Protein AF-A0A7S1TDV1-F1 (afdb_monomer)

Sequence (357 aa):
GRVKWPCYNWSGFCFSSWNPNVGREGYIQEKGIFVFYGRSILNHFEEMSGIAWVRNVGEALRRSRQTGKPVFLLFIEAPGCDVCGQFGKRVLGNDRLAEAIETLFVPCLVNKLGLSAMDRDASVRFKENKNGNPIVRFFDSQEHELIRRKSNLWYGYEIASRMETVLRRFNGCNGCPEWFSEFRRELDLNYIARTRRSHVERAIFVVDDYFMGQSAVGRLALPEHGSYPIISTRCSHFDLLKTVEVKFDSSQMPFPALLELVKTHVKELKCTVPIDPIQLRISLEIFGMQKTCLILRKNNNLMNSKVDAKMIQNYYVTCLPYEVQFILSERQRLLVNAAIVSRAGDQWKDILSPRQR

Radius of gyration: 26.94 Å; Cα contacts (8 Å, |Δi|>4): 558; chains: 1; bounding box: 78×58×79 Å

pLDDT: mean 80.41, std 21.64, range [24.0, 98.56]

InterPro domains:
  IPR012336 Thioredoxin-like fold [PF13899] (52-140)
  IPR036249 Thioredoxin-like superfamily [SSF52833] (42-168)

Structure (mmCIF, N/CA/C/O backbone):
data_AF-A0A7S1TDV1-F1
#
_entry.id   AF-A0A7S1TDV1-F1
#
loop_
_atom_site.group_PDB
_atom_site.id
_atom_site.type_symbol
_atom_site.label_atom_id
_atom_site.label_alt_id
_atom_site.label_comp_id
_atom_site.label_asym_id
_atom_site.label_entity_id
_atom_site.label_seq_id
_atom_site.pdbx_PDB_ins_code
_atom_site.Cartn_x
_atom_site.Cartn_y
_atom_site.Cartn_z
_atom_site.occupancy
_atom_site.B_iso_or_equiv
_atom_site.auth_seq_id
_atom_site.auth_comp_id
_atom_site.auth_asym_id
_atom_site.auth_atom_id
_atom_site.pdbx_PDB_model_num
ATOM 1 N N . GLY A 1 1 ? -23.385 34.816 45.977 1.00 34.94 1 GLY A N 1
ATOM 2 C CA . GLY A 1 1 ? -22.024 34.913 45.414 1.00 34.94 1 GLY A CA 1
ATOM 3 C C . GLY A 1 1 ? -22.075 34.544 43.948 1.00 34.94 1 GLY A C 1
ATOM 4 O O . GLY A 1 1 ? -22.558 33.467 43.634 1.00 34.94 1 GLY A O 1
ATOM 5 N N . ARG A 1 2 ? -21.683 35.461 43.056 1.00 25.56 2 ARG A N 1
ATOM 6 C CA . ARG A 1 2 ? -21.697 35.260 41.598 1.00 25.56 2 ARG A CA 1
ATOM 7 C C . ARG A 1 2 ? -20.489 34.414 41.186 1.00 25.56 2 ARG A C 1
ATOM 9 O O . ARG A 1 2 ? -19.362 34.820 41.451 1.00 25.56 2 ARG A O 1
ATOM 16 N N . VAL A 1 3 ? -20.719 33.293 40.508 1.00 26.92 3 VAL A N 1
ATOM 17 C CA . VAL A 1 3 ? -19.666 32.543 39.810 1.00 26.92 3 VAL A CA 1
ATOM 18 C C . VAL A 1 3 ? -19.598 33.071 38.376 1.00 26.92 3 VAL A C 1
ATOM 20 O O . VAL A 1 3 ? -20.579 33.004 37.638 1.00 26.92 3 VAL A O 1
ATOM 23 N N . LYS A 1 4 ? -18.458 33.669 38.013 1.00 24.69 4 LYS A N 1
ATOM 24 C CA . LYS A 1 4 ? -18.148 34.133 36.653 1.00 24.69 4 LYS A CA 1
ATOM 25 C C . LYS A 1 4 ? -17.784 32.931 35.778 1.00 24.69 4 LYS A C 1
ATOM 27 O O . LYS A 1 4 ? -16.857 32.201 36.112 1.00 24.69 4 LYS A O 1
ATOM 32 N N . TRP A 1 5 ? -18.455 32.791 34.640 1.00 26.42 5 TRP A N 1
ATOM 33 C CA . TRP A 1 5 ? -17.981 31.993 33.509 1.00 26.42 5 TRP A CA 1
ATOM 34 C C . TRP A 1 5 ? -17.259 32.926 32.526 1.00 26.42 5 TRP A C 1
ATOM 36 O O . TRP A 1 5 ? -17.766 34.023 32.276 1.00 26.42 5 TRP A O 1
ATOM 46 N N . PRO A 1 6 ? -16.089 32.560 31.978 1.00 27.92 6 PRO A N 1
ATOM 47 C CA . PRO A 1 6 ? -15.449 33.363 30.947 1.00 27.92 6 PRO A CA 1
ATOM 48 C C . PRO A 1 6 ? -16.198 33.202 29.617 1.00 27.92 6 PRO A C 1
ATOM 50 O O . PRO A 1 6 ? -16.258 32.114 29.048 1.00 27.92 6 PRO A O 1
ATOM 53 N N . CYS A 1 7 ? -16.760 34.306 29.124 1.00 26.23 7 CYS A N 1
ATOM 54 C CA . CYS A 1 7 ? -17.241 34.438 27.754 1.00 26.23 7 CYS A CA 1
ATOM 55 C C . CYS A 1 7 ? -16.036 34.474 26.805 1.00 26.23 7 CYS A C 1
ATOM 57 O O . CYS A 1 7 ? -15.221 35.392 26.887 1.00 26.23 7 CYS A O 1
ATOM 59 N N . TYR A 1 8 ? -15.943 33.518 25.883 1.00 27.59 8 TYR A N 1
ATOM 60 C CA . TYR A 1 8 ? -15.123 33.677 24.685 1.00 27.59 8 TYR A CA 1
ATOM 61 C C . TYR A 1 8 ? -16.007 34.204 23.554 1.00 27.59 8 TYR A C 1
ATOM 63 O O . TYR A 1 8 ? -16.956 33.546 23.131 1.00 27.59 8 TYR A O 1
ATOM 71 N N . ASN A 1 9 ? -15.684 35.412 23.092 1.00 28.81 9 ASN A N 1
ATOM 72 C CA . ASN A 1 9 ? -16.219 36.017 21.879 1.00 28.81 9 ASN A CA 1
ATOM 73 C C . ASN A 1 9 ? -15.821 35.168 20.664 1.00 28.81 9 ASN A C 1
ATOM 75 O O . ASN A 1 9 ? -14.648 35.130 20.301 1.00 28.81 9 ASN A O 1
ATOM 79 N N . TRP A 1 10 ? -16.800 34.551 20.007 1.00 26.55 10 TRP A N 1
ATOM 80 C CA . TRP A 1 10 ? -16.723 34.232 18.582 1.00 26.55 10 TRP A CA 1
ATOM 81 C C . TRP A 1 10 ? -17.745 35.109 17.871 1.00 26.55 10 TRP A C 1
ATOM 83 O O . TRP A 1 10 ? -18.929 34.797 17.774 1.00 26.55 10 TRP A O 1
ATOM 93 N N . SER A 1 11 ? -17.277 36.279 17.451 1.00 31.47 11 SER A N 1
ATOM 94 C CA . SER A 1 11 ? -17.993 37.160 16.544 1.00 31.47 11 SER A CA 1
ATOM 95 C C . SER A 1 11 ? -17.938 36.592 15.129 1.00 31.47 11 SER A C 1
ATOM 97 O O . SER A 1 11 ? -16.850 36.396 14.592 1.00 31.47 11 SER A O 1
ATOM 99 N N . GLY A 1 12 ? -19.112 36.440 14.520 1.00 28.66 12 GLY A N 1
ATOM 100 C CA . GLY A 1 12 ? -19.275 36.460 13.071 1.00 28.66 12 GLY A CA 1
ATOM 101 C C . GLY A 1 12 ? -19.473 35.095 12.432 1.00 28.66 12 GLY A C 1
ATOM 102 O O . GLY A 1 12 ? -18.508 34.453 12.063 1.00 28.66 12 GLY A O 1
ATOM 103 N N . PHE A 1 13 ? -20.733 34.710 12.234 1.00 24.59 13 PHE A N 1
ATOM 104 C CA . PHE A 1 13 ? -21.245 34.288 10.926 1.00 24.59 13 PHE A CA 1
ATOM 105 C C . PHE A 1 13 ? -22.776 34.382 10.970 1.00 24.59 13 PHE A C 1
ATOM 107 O O . PHE A 1 13 ? -23.463 33.539 11.541 1.00 24.59 13 PHE A O 1
ATOM 114 N N . CYS A 1 14 ? -23.305 35.467 10.402 1.00 24.00 14 CYS A N 1
ATOM 115 C CA . CYS A 1 14 ? -24.718 35.592 10.068 1.00 24.00 14 CYS A CA 1
ATOM 116 C C . CYS A 1 14 ? -25.020 34.655 8.894 1.00 24.00 14 CYS A C 1
ATOM 118 O O . CYS A 1 14 ? -24.453 34.838 7.819 1.00 24.00 14 CYS A O 1
ATOM 120 N N . PHE A 1 15 ? -25.941 33.708 9.068 1.00 25.91 15 PHE A N 1
ATOM 121 C CA . PHE A 1 15 ? -26.683 33.140 7.945 1.00 25.91 15 PHE A CA 1
ATOM 122 C C . PHE A 1 15 ? -28.028 33.857 7.857 1.00 25.91 15 PHE A C 1
ATOM 124 O O . PHE A 1 15 ? -28.891 33.712 8.721 1.00 25.91 15 PHE A O 1
ATOM 131 N N . SER A 1 16 ? -28.173 34.678 6.822 1.00 27.09 16 SER A N 1
ATOM 132 C CA . SER A 1 16 ? -29.448 35.212 6.370 1.00 27.09 16 SER A CA 1
ATOM 133 C C . SER A 1 16 ? -30.189 34.169 5.526 1.00 27.09 16 SER A C 1
ATOM 135 O O . SER A 1 16 ? -29.587 33.373 4.808 1.00 27.09 16 SER A O 1
ATOM 137 N N . SER A 1 17 ? -31.519 34.249 5.590 1.00 26.09 17 SER A N 1
ATOM 138 C CA . SER A 1 17 ? -32.534 33.582 4.760 1.00 26.09 17 SER A CA 1
ATOM 139 C C . SER A 1 17 ? -32.791 32.0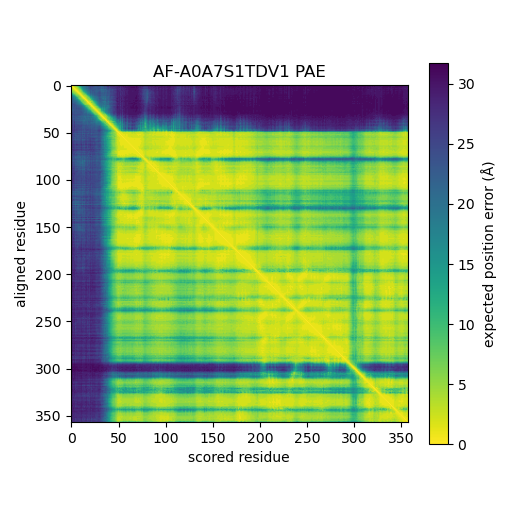87 5.008 1.00 26.09 17 SER A C 1
ATOM 141 O O . SER A 1 17 ? -32.257 31.206 4.343 1.00 26.09 17 SER A O 1
ATOM 143 N N . TRP A 1 18 ? -33.729 31.818 5.925 1.00 26.34 18 TRP A N 1
ATOM 144 C CA . TRP A 1 18 ? -34.525 30.590 5.939 1.00 26.34 18 TRP A CA 1
ATOM 145 C C . TRP A 1 18 ? -35.961 30.930 5.513 1.00 26.34 18 TRP A C 1
ATOM 147 O O . TRP A 1 18 ? -36.540 31.912 5.977 1.00 26.34 18 TRP A O 1
ATOM 157 N N . ASN A 1 19 ? -36.485 30.146 4.575 1.00 26.94 19 ASN A N 1
ATOM 158 C CA . ASN A 1 19 ? -37.770 30.316 3.899 1.00 26.94 19 ASN A CA 1
ATOM 159 C C . ASN A 1 19 ? -38.921 29.799 4.796 1.00 26.94 19 ASN A C 1
ATOM 161 O O . ASN A 1 19 ? -38.920 28.611 5.123 1.00 26.94 19 ASN A O 1
ATOM 165 N N . PRO A 1 20 ? -39.894 30.630 5.220 1.00 31.00 20 PRO A N 1
ATOM 166 C CA . PRO A 1 20 ? -40.933 30.213 6.151 1.00 31.00 20 PRO A CA 1
ATOM 167 C C . PRO A 1 20 ? -42.182 29.776 5.383 1.00 31.00 20 PRO A C 1
ATOM 169 O O . PRO A 1 20 ? -43.118 30.551 5.252 1.00 31.00 20 PRO A O 1
ATOM 172 N N . ASN A 1 21 ? -42.205 28.549 4.860 1.00 31.23 21 ASN A N 1
ATOM 173 C CA . ASN A 1 21 ? -43.438 27.930 4.360 1.00 31.23 21 ASN A CA 1
ATOM 174 C C . ASN A 1 21 ? -43.336 26.399 4.360 1.00 31.23 21 ASN A C 1
ATOM 176 O O . ASN A 1 21 ? -43.295 25.773 3.308 1.00 31.23 21 ASN A O 1
ATOM 180 N N . VAL A 1 22 ? -43.330 25.791 5.549 1.00 34.81 22 VAL A N 1
ATOM 181 C CA . VAL A 1 22 ? -43.927 24.461 5.755 1.00 34.81 22 VAL A CA 1
ATOM 182 C C . VAL A 1 22 ? -44.641 24.482 7.107 1.00 34.81 22 VAL A C 1
ATOM 184 O O . VAL A 1 22 ? -44.115 24.993 8.094 1.00 34.81 22 VAL A O 1
ATOM 187 N N . GLY A 1 23 ? -45.896 24.042 7.075 1.00 28.09 23 GLY A N 1
ATOM 188 C CA . GLY A 1 23 ? -46.961 24.372 8.011 1.00 28.09 23 GLY A CA 1
ATOM 189 C C . GLY A 1 23 ? -46.876 23.786 9.419 1.00 28.09 23 GLY A C 1
ATOM 190 O O . GLY A 1 23 ? -46.118 22.874 9.733 1.00 28.09 23 GLY A O 1
ATOM 191 N N . ARG A 1 24 ? -47.725 24.403 10.242 1.00 28.84 24 ARG A N 1
ATOM 192 C CA . ARG A 1 24 ? -48.031 24.174 11.653 1.00 28.84 24 ARG A CA 1
ATOM 193 C C . ARG A 1 24 ? -48.737 22.837 11.884 1.00 28.84 24 ARG A C 1
ATOM 195 O O . ARG A 1 24 ? -49.609 22.499 11.099 1.00 28.84 24 ARG A O 1
ATOM 202 N N . GLU A 1 25 ? -48.421 22.208 13.016 1.00 29.50 25 GLU A N 1
ATOM 203 C CA . GLU A 1 25 ? -49.289 21.502 13.989 1.00 29.50 25 GLU A CA 1
ATOM 204 C C . GLU A 1 25 ? -48.339 20.725 14.933 1.00 29.50 25 GLU A C 1
ATOM 206 O O . GLU A 1 25 ? -47.438 20.045 14.465 1.00 29.50 25 GLU A O 1
ATOM 211 N N . GLY A 1 26 ? -48.353 20.796 16.263 1.00 27.17 26 GLY A N 1
ATOM 212 C CA . GLY A 1 26 ? -49.170 21.512 17.230 1.00 27.17 26 GLY A CA 1
ATOM 213 C C . GLY A 1 26 ? -48.343 21.752 18.506 1.00 27.17 26 GLY A C 1
ATOM 214 O O . GLY A 1 26 ? -47.454 20.976 18.855 1.00 27.17 26 GLY A O 1
ATOM 215 N N . TYR A 1 27 ? -48.614 22.872 19.171 1.00 27.03 27 TYR A N 1
ATOM 216 C CA . TYR A 1 27 ? -47.999 23.272 20.435 1.00 27.03 27 TYR A CA 1
ATOM 217 C C . TYR A 1 27 ? -48.825 22.741 21.609 1.00 27.03 27 TYR A C 1
ATOM 219 O O . TYR A 1 27 ? -50.006 23.059 21.710 1.00 27.03 27 TYR A O 1
ATOM 227 N N . ILE A 1 28 ? -48.178 22.049 22.548 1.00 27.83 28 ILE A N 1
ATOM 228 C CA . ILE A 1 28 ? -48.537 22.124 23.968 1.00 27.83 28 ILE A CA 1
ATOM 229 C C . ILE A 1 28 ? -47.261 22.496 24.719 1.00 27.83 28 ILE A C 1
ATOM 231 O O . ILE A 1 28 ? -46.301 21.733 24.808 1.00 27.83 28 ILE A O 1
ATOM 235 N N . GLN A 1 29 ? -47.246 23.742 25.177 1.00 32.00 29 GLN A N 1
ATOM 236 C CA . GLN A 1 29 ? -46.235 24.327 26.038 1.00 32.00 29 GLN A CA 1
ATOM 237 C C . GLN A 1 29 ? -46.586 23.939 27.473 1.00 32.00 29 GLN A C 1
ATOM 239 O O . GLN A 1 29 ? -47.558 24.454 28.003 1.00 32.00 29 GLN A O 1
ATOM 244 N N . GLU A 1 30 ? -45.791 23.082 28.112 1.00 28.62 30 GLU A N 1
ATOM 245 C CA . GLU A 1 30 ? -45.656 23.089 29.570 1.00 28.62 30 GLU A CA 1
ATOM 246 C C . GLU A 1 30 ? -44.376 22.350 29.996 1.00 28.62 30 GLU A C 1
ATOM 248 O O . GLU A 1 30 ? -44.197 21.163 29.755 1.00 28.62 30 GLU A O 1
ATOM 253 N N . LYS A 1 31 ? -43.449 23.118 30.585 1.00 33.28 31 LYS A N 1
ATOM 254 C CA . LYS A 1 31 ? -42.322 22.700 31.439 1.00 33.28 31 LYS A CA 1
ATOM 255 C C . LYS A 1 31 ? -41.656 21.351 31.108 1.00 33.28 31 LYS A C 1
ATOM 257 O O . LYS A 1 31 ? -41.877 20.346 31.771 1.00 33.28 31 LYS A O 1
ATOM 262 N N . GLY A 1 32 ? -40.687 21.385 30.198 1.00 25.28 32 GLY A N 1
ATOM 263 C CA . GLY A 1 32 ? -39.710 20.308 30.051 1.00 25.28 32 GLY A CA 1
ATOM 264 C C . GLY A 1 32 ? -38.766 20.581 28.893 1.00 25.28 32 GLY A C 1
ATOM 265 O O . GLY A 1 32 ? -39.175 20.543 27.738 1.00 25.28 32 GLY A O 1
ATOM 266 N N . ILE A 1 33 ? -37.494 20.863 29.182 1.00 28.31 33 ILE A N 1
ATOM 267 C CA . ILE A 1 33 ? -36.439 20.848 28.164 1.00 28.31 33 ILE A CA 1
ATOM 268 C C . ILE A 1 33 ? -36.236 19.378 27.779 1.00 28.31 33 ILE A C 1
ATOM 270 O O . ILE A 1 33 ? -35.441 18.664 28.386 1.00 28.31 33 ILE A O 1
ATOM 274 N N . PHE A 1 34 ? -37.005 18.902 26.800 1.00 29.86 34 PHE A N 1
ATOM 275 C CA . PHE A 1 34 ? -36.727 17.642 26.126 1.00 29.86 34 PHE A CA 1
ATOM 276 C C . PHE A 1 34 ? -35.613 17.888 25.112 1.00 29.86 34 PHE A C 1
ATOM 278 O O . PHE A 1 34 ? -35.781 18.555 24.093 1.00 29.86 34 PHE A O 1
ATOM 285 N N . VAL A 1 35 ? -34.436 17.367 25.441 1.00 33.56 35 VAL A N 1
ATOM 286 C CA . VAL A 1 35 ? -33.243 17.387 24.602 1.00 33.56 35 VAL A CA 1
ATOM 287 C C . VAL A 1 35 ? -33.483 16.499 23.375 1.00 33.56 35 VAL A C 1
ATOM 289 O O . VAL A 1 35 ? -33.246 15.293 23.401 1.00 33.56 35 VAL A O 1
ATOM 292 N N . PHE A 1 36 ? -33.919 17.095 22.265 1.00 32.91 36 PHE A N 1
ATOM 293 C CA . PHE A 1 36 ? -33.880 16.474 20.937 1.00 32.91 36 PHE A CA 1
ATOM 294 C C . PHE A 1 36 ? -32.444 16.499 20.380 1.00 32.91 36 PHE A C 1
ATOM 296 O O . PHE A 1 36 ? -32.153 17.166 19.397 1.00 32.91 36 PHE A O 1
ATOM 303 N N . TYR A 1 37 ? -31.519 15.777 21.017 1.00 36.53 37 TYR A N 1
ATOM 304 C CA . TYR A 1 37 ? -30.168 15.532 20.471 1.00 36.53 37 TYR A CA 1
ATOM 305 C C . TYR A 1 37 ? -29.795 14.044 20.405 1.00 36.53 37 TYR A C 1
ATOM 307 O O . TYR A 1 37 ? -28.741 13.693 19.882 1.00 36.53 37 TYR A O 1
ATOM 315 N N . GLY A 1 38 ? -30.662 13.140 20.872 1.00 31.81 38 GLY A N 1
ATOM 316 C CA . GLY A 1 38 ? -30.330 11.714 20.960 1.00 31.81 38 GLY A CA 1
ATOM 317 C C . GLY A 1 38 ? -30.182 11.002 19.610 1.00 31.81 38 GLY A C 1
ATOM 318 O O . GLY A 1 38 ? -29.322 10.141 19.469 1.00 31.81 38 GLY A O 1
ATOM 319 N N . ARG A 1 39 ? -30.984 11.361 18.596 1.00 32.31 39 ARG A N 1
ATOM 320 C CA . ARG A 1 39 ? -31.047 10.594 17.334 1.00 32.31 39 ARG A CA 1
ATOM 321 C C . ARG A 1 39 ? -30.087 11.098 16.249 1.00 32.31 39 ARG A C 1
ATOM 323 O O . ARG A 1 39 ? -29.547 10.300 15.497 1.00 32.31 39 ARG A O 1
ATOM 330 N N . SER A 1 40 ? -29.807 12.403 16.217 1.00 40.47 40 SER A N 1
ATOM 331 C CA . SER A 1 40 ? -28.905 13.007 15.220 1.00 40.47 40 SER A CA 1
ATOM 332 C C . SER A 1 40 ? -27.424 12.705 15.483 1.00 40.47 40 SER A C 1
ATOM 334 O O . SER A 1 40 ? -26.649 12.585 14.538 1.00 40.47 40 SER A O 1
ATOM 336 N N . ILE A 1 41 ? -27.024 12.568 16.754 1.00 43.44 41 ILE A N 1
ATOM 337 C CA . ILE A 1 41 ? -25.628 12.298 17.143 1.00 43.44 41 ILE A CA 1
ATOM 338 C C . ILE A 1 41 ? -25.255 10.830 16.886 1.00 43.44 41 ILE A C 1
ATOM 340 O O . ILE A 1 41 ? -24.109 10.543 16.547 1.00 43.44 41 ILE A O 1
ATOM 344 N N . LEU A 1 42 ? -26.217 9.906 16.999 1.00 42.34 42 LEU A N 1
ATOM 345 C CA . LEU A 1 42 ? -26.011 8.489 16.679 1.00 42.34 42 LEU A CA 1
ATOM 346 C C . LEU A 1 42 ? -25.857 8.254 15.167 1.00 42.34 42 LEU A C 1
ATOM 348 O O . LEU A 1 42 ? -25.003 7.466 14.780 1.00 42.34 42 LEU A O 1
ATOM 352 N N . ASN A 1 43 ? -26.579 8.990 14.316 1.00 42.81 43 ASN A N 1
ATOM 353 C CA . ASN A 1 43 ? -26.458 8.843 12.857 1.00 42.81 43 ASN A CA 1
ATOM 354 C C . ASN A 1 43 ? -25.134 9.398 12.291 1.00 42.81 43 ASN A C 1
ATOM 356 O O . ASN A 1 43 ? -24.637 8.884 11.300 1.00 42.81 43 ASN A O 1
ATOM 360 N N . HIS A 1 44 ? -24.492 10.378 12.943 1.00 48.62 44 HIS A N 1
ATOM 361 C CA . HIS A 1 44 ? -23.164 10.864 12.518 1.00 48.62 44 HIS A CA 1
ATOM 362 C C . HIS A 1 44 ? -22.015 9.896 12.875 1.00 48.62 44 HIS A C 1
ATOM 364 O O . HIS A 1 44 ? -20.876 10.099 12.455 1.00 48.62 44 HIS A O 1
ATOM 370 N N . PHE A 1 45 ? -22.272 8.846 13.669 1.00 47.78 45 PHE A N 1
ATOM 371 C CA . PHE A 1 45 ? -21.276 7.805 13.958 1.00 47.78 45 PHE A CA 1
ATOM 372 C C . PHE A 1 45 ? -21.098 6.823 12.794 1.00 47.78 45 PHE A C 1
ATOM 374 O O . PHE A 1 45 ? -19.990 6.318 12.616 1.00 47.78 45 PHE A O 1
ATOM 381 N N . GLU A 1 46 ? -22.142 6.596 11.988 1.00 48.59 46 GLU A N 1
ATOM 382 C CA . GLU A 1 46 ? -22.055 5.810 10.745 1.00 48.59 46 GLU A CA 1
ATOM 383 C C . GLU A 1 46 ? -21.127 6.485 9.714 1.00 48.59 46 GLU A C 1
ATOM 385 O O . GLU A 1 46 ? -20.528 5.815 8.875 1.00 48.59 46 GLU A O 1
ATOM 390 N N . GLU A 1 47 ? -20.903 7.800 9.835 1.00 49.88 47 GLU A N 1
ATOM 391 C CA . GLU A 1 47 ? -20.086 8.597 8.910 1.00 49.88 47 GLU A CA 1
ATOM 392 C C . GLU A 1 47 ? -18.569 8.511 9.158 1.00 49.88 47 GLU A C 1
ATOM 394 O O . GLU A 1 47 ? -17.776 8.968 8.329 1.00 49.88 47 GLU A O 1
ATOM 399 N N . MET A 1 48 ? -18.118 7.899 10.260 1.00 59.72 48 MET A N 1
ATOM 400 C CA . MET A 1 48 ? -16.699 7.577 10.436 1.00 59.72 48 MET A CA 1
ATOM 401 C C . MET A 1 48 ? -16.397 6.198 9.839 1.00 59.72 48 MET A C 1
ATOM 403 O O . MET A 1 48 ? -16.225 5.203 10.545 1.00 59.72 48 MET A O 1
ATOM 407 N N . SER A 1 49 ? -16.247 6.188 8.510 1.00 60.34 49 SER A N 1
ATOM 408 C CA . SER A 1 49 ? -15.521 5.194 7.692 1.00 60.34 49 SER A CA 1
ATOM 409 C C . SER A 1 49 ? -16.112 3.799 7.459 1.00 60.34 49 SER A C 1
ATOM 411 O O . SER A 1 49 ? -15.378 2.915 7.035 1.00 60.34 49 SER A O 1
ATOM 413 N N . GLY A 1 50 ? -17.407 3.560 7.684 1.00 76.19 50 GLY A N 1
ATOM 414 C CA . GLY A 1 50 ? -17.984 2.232 7.407 1.00 76.19 50 GLY A CA 1
ATOM 415 C C . GLY A 1 50 ? -17.364 1.099 8.242 1.00 76.19 50 GLY A C 1
ATOM 416 O O . GLY A 1 50 ? -17.398 -0.054 7.826 1.00 76.19 50 GLY A O 1
ATOM 417 N N . ILE A 1 51 ? -16.781 1.437 9.403 1.00 89.31 51 ILE A N 1
ATOM 418 C CA . ILE A 1 51 ? -16.162 0.502 10.353 1.00 89.31 51 ILE A CA 1
ATOM 419 C C . ILE A 1 51 ? -17.158 0.187 11.474 1.00 89.31 51 ILE A C 1
ATOM 421 O O . ILE A 1 51 ? -17.696 1.092 12.117 1.00 89.31 51 ILE A O 1
ATOM 425 N N . ALA A 1 52 ? -17.347 -1.096 11.777 1.00 91.25 52 ALA A N 1
ATOM 426 C CA . ALA A 1 52 ? -18.193 -1.576 12.866 1.00 91.25 52 ALA A CA 1
ATOM 427 C C . ALA A 1 52 ? -17.529 -1.394 14.248 1.00 91.25 52 ALA A C 1
ATOM 429 O O . ALA A 1 52 ? -16.984 -2.325 14.846 1.00 91.25 52 ALA A O 1
ATOM 430 N N . TRP A 1 53 ? -17.577 -0.172 14.780 1.00 91.94 53 TRP A N 1
ATOM 431 C CA . TRP A 1 53 ? -16.927 0.190 16.042 1.00 91.94 53 TRP A CA 1
ATOM 432 C C . TRP A 1 53 ? -17.579 -0.423 17.288 1.00 91.94 53 TRP A C 1
ATOM 434 O O . TRP A 1 53 ? -18.747 -0.179 17.597 1.00 91.94 53 TRP A O 1
ATOM 444 N N . VAL A 1 54 ? -16.778 -1.097 18.117 1.00 94.31 54 VAL A N 1
ATOM 445 C CA . VAL A 1 54 ? -17.164 -1.434 19.494 1.00 94.31 54 VAL A CA 1
ATOM 446 C C . VAL A 1 54 ? -17.089 -0.179 20.372 1.00 94.31 54 VAL A C 1
ATOM 448 O O . VAL A 1 54 ? -16.087 0.533 20.376 1.00 94.31 54 VAL A O 1
ATOM 451 N N . ARG A 1 55 ? -18.136 0.089 21.161 1.00 90.88 55 ARG A N 1
ATOM 452 C CA . ARG A 1 55 ? -18.257 1.289 22.022 1.00 90.88 55 ARG A CA 1
ATOM 453 C C . ARG A 1 55 ? -17.880 1.040 23.492 1.00 90.88 55 ARG A C 1
ATOM 455 O O . ARG A 1 55 ? -18.207 1.832 24.369 1.00 90.88 55 ARG A O 1
ATOM 462 N N . ASN A 1 56 ? -17.235 -0.091 23.770 1.00 93.44 56 ASN A N 1
ATOM 463 C CA . ASN A 1 56 ? -16.837 -0.527 25.105 1.00 93.44 56 ASN A CA 1
ATOM 464 C C . ASN A 1 56 ? -15.471 -1.230 25.043 1.00 93.44 56 ASN A C 1
ATOM 466 O O . ASN A 1 56 ? -15.306 -2.224 24.336 1.00 93.44 56 ASN A O 1
ATOM 470 N N . VAL A 1 57 ? -14.502 -0.724 25.807 1.00 96.00 57 VAL A N 1
ATOM 471 C CA . VAL A 1 57 ? -13.122 -1.236 25.810 1.00 96.00 57 VAL A CA 1
ATOM 472 C C . VAL A 1 57 ? -13.044 -2.657 26.371 1.00 96.00 57 VAL A C 1
ATOM 474 O O . VAL A 1 57 ? -12.358 -3.501 25.803 1.00 96.00 57 VAL A O 1
ATOM 477 N N . GLY A 1 58 ? -13.784 -2.963 27.440 1.00 96.31 58 GLY A N 1
ATOM 478 C CA . GLY A 1 58 ? -13.837 -4.310 28.015 1.00 96.31 58 GLY A CA 1
ATOM 479 C C . GLY A 1 58 ? -14.370 -5.350 27.027 1.00 96.31 58 GLY A C 1
ATOM 480 O O . GLY A 1 58 ? -13.808 -6.439 26.906 1.00 96.31 58 GLY A O 1
ATOM 481 N N . GLU A 1 59 ? -15.398 -4.988 26.258 1.00 96.81 59 GLU A N 1
ATOM 482 C CA . GLU A 1 59 ? -15.921 -5.824 25.173 1.00 96.81 59 GLU A CA 1
ATOM 483 C C . GLU A 1 59 ? -14.898 -5.993 24.042 1.00 96.81 59 GLU A C 1
ATOM 485 O O . GLU A 1 59 ? -14.717 -7.102 23.538 1.00 96.81 59 GLU A O 1
ATOM 490 N N . ALA A 1 60 ? -14.180 -4.930 23.670 1.00 98.00 60 ALA A N 1
ATOM 491 C CA . ALA A 1 60 ? -13.127 -5.012 22.661 1.00 98.00 60 ALA A CA 1
ATOM 492 C C . ALA A 1 60 ? -11.990 -5.959 23.089 1.00 98.00 60 ALA A C 1
ATOM 494 O O . ALA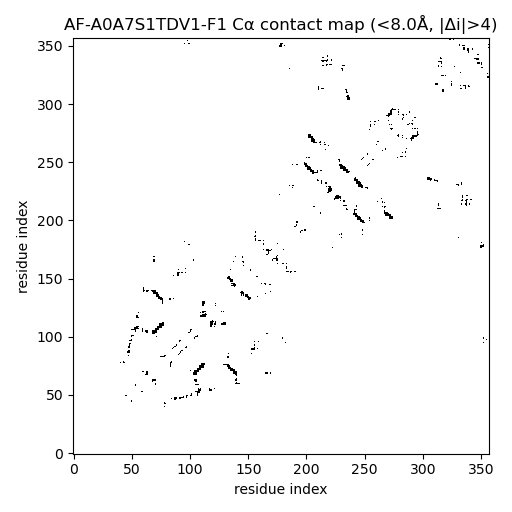 A 1 60 ? -11.564 -6.801 22.301 1.00 98.00 60 ALA A O 1
ATOM 495 N N . LEU A 1 61 ? -11.557 -5.903 24.353 1.00 98.31 61 LEU A N 1
ATOM 496 C CA . LEU A 1 61 ? -10.564 -6.832 24.908 1.00 98.31 61 LEU A CA 1
ATOM 497 C C . LEU A 1 61 ? -11.083 -8.272 24.951 1.00 98.31 61 LEU A C 1
ATOM 499 O O . LEU A 1 61 ? -10.347 -9.211 24.647 1.00 98.31 61 LEU A O 1
ATOM 503 N N . ARG A 1 62 ? -12.363 -8.469 25.292 1.00 98.25 62 ARG A N 1
ATOM 504 C CA . ARG A 1 62 ? -12.997 -9.793 25.264 1.00 98.25 62 ARG A CA 1
ATOM 505 C C . ARG A 1 62 ? -13.005 -10.365 23.844 1.00 98.25 62 ARG A C 1
ATOM 507 O O . ARG A 1 62 ? -12.604 -11.511 23.658 1.00 98.25 62 ARG A O 1
ATOM 514 N N . ARG A 1 63 ? -13.391 -9.570 22.840 1.00 98.31 63 ARG A N 1
ATOM 515 C CA . ARG A 1 63 ? -13.331 -9.964 21.421 1.00 98.31 63 ARG A CA 1
ATOM 516 C C . ARG A 1 63 ? -11.900 -10.207 20.954 1.00 98.31 63 ARG A C 1
ATOM 518 O O . ARG A 1 63 ? -11.674 -11.138 20.190 1.00 98.31 63 ARG A O 1
ATOM 525 N N . SER A 1 64 ? -10.935 -9.424 21.432 1.00 98.31 64 SER A N 1
ATOM 526 C CA . SER A 1 64 ? -9.514 -9.626 21.135 1.00 98.31 64 SER A CA 1
ATOM 527 C C . SER A 1 64 ? -9.045 -11.000 21.616 1.00 98.31 64 SER A C 1
ATOM 529 O O . SER A 1 64 ? -8.478 -11.751 20.825 1.00 98.31 64 SER A O 1
ATOM 531 N N . ARG A 1 65 ? -9.396 -11.395 22.852 1.00 97.88 65 ARG A N 1
ATOM 532 C CA . ARG A 1 65 ? -9.126 -12.749 23.374 1.00 97.88 65 ARG A CA 1
ATOM 533 C C . ARG A 1 65 ? -9.758 -13.850 22.522 1.00 97.88 65 ARG A C 1
ATOM 535 O O . ARG A 1 65 ? -9.130 -14.873 22.297 1.00 97.88 65 ARG A O 1
ATOM 542 N N . GLN A 1 66 ? -10.990 -13.647 22.056 1.00 97.88 66 GLN A N 1
ATOM 543 C CA . GLN A 1 66 ? -11.724 -14.654 21.279 1.00 97.88 66 GLN A CA 1
ATOM 544 C C . GLN A 1 66 ? -11.232 -14.800 19.840 1.00 97.88 66 GLN A C 1
ATOM 546 O O . GLN A 1 66 ? -11.237 -15.897 19.298 1.00 97.88 66 GLN A O 1
ATOM 551 N N . THR A 1 67 ? -10.855 -13.689 19.212 1.00 97.00 67 THR A N 1
ATOM 552 C CA . THR A 1 67 ? -10.485 -13.649 17.791 1.00 97.00 67 THR A CA 1
ATOM 553 C C . THR A 1 67 ? -8.986 -13.772 17.560 1.00 97.00 67 THR A C 1
ATOM 555 O O . THR A 1 67 ? -8.572 -13.953 16.419 1.00 97.00 67 THR A O 1
ATOM 558 N N . GLY A 1 68 ? -8.169 -13.628 18.608 1.00 96.44 68 GLY A N 1
ATOM 559 C CA . GLY A 1 68 ? -6.717 -13.548 18.473 1.00 96.44 68 GLY A CA 1
ATOM 560 C C . GLY A 1 68 ? -6.262 -12.307 17.701 1.00 96.44 68 GLY A C 1
ATOM 561 O O . GLY A 1 68 ? -5.194 -12.330 17.104 1.00 96.44 68 GLY A O 1
ATOM 562 N N . LYS A 1 69 ? -7.067 -11.235 17.664 1.00 97.69 69 LYS A N 1
ATOM 563 C CA . LYS A 1 69 ? -6.724 -9.973 16.990 1.00 97.69 69 LYS A CA 1
ATOM 564 C C . LYS A 1 69 ? -6.352 -8.895 18.010 1.00 97.69 69 LYS A C 1
ATOM 566 O O . LYS A 1 69 ? -7.013 -8.810 19.048 1.00 97.69 69 LYS A O 1
ATOM 571 N N . PRO A 1 70 ? -5.369 -8.025 17.731 1.00 98.31 70 PRO A N 1
ATOM 572 C CA . PRO A 1 70 ? -5.088 -6.866 18.574 1.00 98.31 70 PRO A CA 1
ATOM 573 C C . PRO A 1 70 ? -6.240 -5.848 18.529 1.00 98.31 70 PRO A C 1
ATOM 575 O O . PRO A 1 70 ? -7.008 -5.787 17.567 1.00 98.31 70 PRO A O 1
ATOM 578 N N . VAL A 1 71 ? -6.362 -5.017 19.563 1.00 98.56 71 VAL A N 1
ATOM 579 C CA . VAL A 1 71 ? -7.362 -3.941 19.624 1.00 98.56 71 VAL A CA 1
ATOM 580 C C . VAL A 1 71 ? -6.831 -2.697 18.914 1.00 98.56 71 VAL A C 1
ATOM 582 O O . VAL A 1 71 ? -5.739 -2.223 19.228 1.00 98.56 71 VAL A O 1
ATOM 585 N N . PHE A 1 72 ? -7.626 -2.138 17.998 1.00 97.94 72 PHE A N 1
ATOM 586 C CA . PHE A 1 72 ? -7.444 -0.795 17.441 1.00 97.94 72 PHE A CA 1
ATOM 587 C C . PHE A 1 72 ? -8.362 0.155 18.211 1.00 97.94 72 PHE A C 1
ATOM 589 O O . PHE A 1 72 ? -9.579 0.098 18.047 1.00 97.94 72 PHE A O 1
ATOM 596 N N . LEU A 1 73 ? -7.801 1.015 19.062 1.00 96.06 73 LEU A N 1
ATOM 597 C CA . LEU A 1 73 ? -8.567 1.928 19.908 1.00 96.06 73 LEU A CA 1
ATOM 598 C C . LEU A 1 73 ? -8.432 3.369 19.412 1.00 96.06 73 LEU A C 1
ATOM 600 O O . LEU A 1 73 ? -7.354 3.960 19.491 1.00 96.06 73 LEU A O 1
ATOM 604 N N . LEU A 1 74 ? -9.530 3.943 18.931 1.00 93.44 74 LEU A N 1
ATOM 605 C CA . LEU A 1 74 ? -9.609 5.327 18.477 1.00 93.44 74 LEU A CA 1
ATOM 606 C C . LEU A 1 74 ? -10.295 6.196 19.536 1.00 93.44 74 LEU A C 1
ATOM 608 O O . LEU A 1 74 ? -11.422 5.924 19.941 1.00 93.44 74 LEU A O 1
ATOM 612 N N . PHE A 1 75 ? -9.631 7.269 19.955 1.00 91.56 75 PHE A N 1
ATOM 613 C CA . PHE A 1 75 ? -10.202 8.313 20.802 1.00 91.56 75 PHE A CA 1
ATOM 614 C C . PHE A 1 75 ? -10.568 9.528 19.954 1.00 91.56 75 PHE A C 1
ATOM 616 O O . PHE A 1 75 ? -9.714 10.073 19.252 1.00 91.56 75 PHE A O 1
ATOM 623 N N . ILE A 1 76 ? -11.811 9.989 20.071 1.00 88.31 76 ILE A N 1
ATOM 624 C CA . ILE A 1 76 ? -12.338 11.187 19.398 1.00 88.31 76 ILE A CA 1
ATOM 625 C C . ILE A 1 76 ? -13.019 12.113 20.402 1.00 88.31 76 ILE A C 1
ATOM 627 O O . ILE A 1 76 ? -13.515 11.650 21.423 1.00 88.31 76 ILE A O 1
ATOM 631 N N . GLU A 1 77 ? -13.047 13.415 20.117 1.00 84.62 77 GLU A N 1
ATOM 632 C CA . GLU A 1 77 ? -13.714 14.414 20.964 1.00 84.62 77 GLU A CA 1
ATOM 633 C C . GLU A 1 77 ? -15.236 14.298 20.882 1.00 84.62 77 GLU A C 1
ATOM 635 O O . GLU A 1 77 ? -15.881 13.861 21.828 1.00 84.62 77 GLU A O 1
ATOM 640 N N . ALA A 1 78 ? -15.811 14.615 19.729 1.00 71.88 78 ALA A N 1
ATOM 641 C CA . ALA A 1 78 ? -17.233 14.473 19.474 1.00 71.88 78 ALA A CA 1
ATOM 642 C C . ALA A 1 78 ? -17.470 14.152 17.993 1.00 71.88 78 ALA A C 1
ATOM 644 O O . ALA A 1 78 ? -16.713 14.621 17.138 1.00 71.88 78 ALA A O 1
ATOM 645 N N . PRO A 1 79 ? -18.516 13.382 17.659 1.00 61.50 79 PRO A N 1
ATOM 646 C CA . PRO A 1 79 ? -19.004 13.299 16.285 1.00 61.50 79 PRO A CA 1
ATOM 647 C C . PRO A 1 79 ? -19.339 14.699 15.762 1.00 61.50 79 PRO A C 1
ATOM 649 O O . PRO A 1 79 ? -19.852 15.527 16.512 1.00 61.50 79 PRO A O 1
ATOM 652 N N . GLY A 1 80 ? -19.026 14.975 14.496 1.00 63.09 80 GLY A N 1
ATOM 653 C CA . GLY A 1 80 ? -19.307 16.271 13.866 1.00 63.09 80 GLY A CA 1
ATOM 654 C C . GLY A 1 80 ? -18.332 17.403 14.212 1.00 63.09 80 GLY A C 1
ATOM 655 O O . GLY A 1 80 ? -18.434 18.473 13.624 1.00 63.09 80 GLY A O 1
ATOM 656 N N . CYS A 1 81 ? -17.355 17.187 15.103 1.00 77.62 81 CYS A N 1
ATOM 657 C CA . CYS A 1 81 ? -16.275 18.155 15.310 1.00 77.62 81 CYS A CA 1
ATOM 658 C C . CYS A 1 81 ? -15.431 18.276 14.024 1.00 77.62 81 CYS A C 1
ATOM 660 O O . CYS A 1 81 ? -15.071 17.248 13.449 1.00 77.62 81 CYS A O 1
ATOM 662 N N . ASP A 1 82 ? -15.077 19.487 13.576 1.00 81.06 82 ASP A N 1
ATOM 663 C CA . ASP A 1 82 ? -14.383 19.700 12.287 1.00 81.06 82 ASP A CA 1
ATOM 664 C C . ASP A 1 82 ? -13.113 18.852 12.143 1.00 81.06 82 ASP A C 1
ATOM 666 O O . ASP A 1 82 ? -12.862 18.224 11.114 1.00 81.06 82 ASP A O 1
ATOM 670 N N . VAL A 1 83 ? -12.324 18.790 13.214 1.00 84.25 83 VAL A N 1
ATOM 671 C CA . VAL A 1 83 ? -11.084 18.008 13.317 1.00 84.25 83 VAL A CA 1
ATOM 672 C C . VAL A 1 83 ? -11.370 16.505 13.176 1.00 84.25 83 VAL A C 1
ATOM 674 O O . VAL A 1 83 ? -10.670 15.797 12.452 1.00 84.25 83 VAL A O 1
ATOM 677 N N . CYS A 1 84 ? -12.423 16.020 13.832 1.00 83.19 84 CYS A N 1
ATOM 678 C CA . CYS A 1 84 ? -12.860 14.627 13.827 1.00 83.19 84 CYS A CA 1
ATOM 679 C C . CYS A 1 84 ? -13.407 14.232 12.450 1.00 83.19 84 CYS A C 1
ATOM 681 O O . CYS A 1 84 ? -13.044 13.188 11.914 1.00 83.19 84 CYS A O 1
ATOM 683 N N . GLY A 1 85 ? -14.225 15.100 11.847 1.00 82.69 85 GLY A N 1
ATOM 684 C CA . GLY A 1 85 ? -14.760 14.925 10.501 1.00 82.69 85 GLY A CA 1
ATOM 685 C C . GLY A 1 85 ? -13.660 14.930 9.441 1.00 82.69 85 GLY A C 1
ATOM 686 O O . GLY A 1 85 ? -13.673 14.097 8.537 1.00 82.69 85 GLY A O 1
ATOM 687 N N . GLN A 1 86 ? -12.654 15.803 9.567 1.00 84.88 86 GLN A N 1
ATOM 688 C CA . GLN A 1 8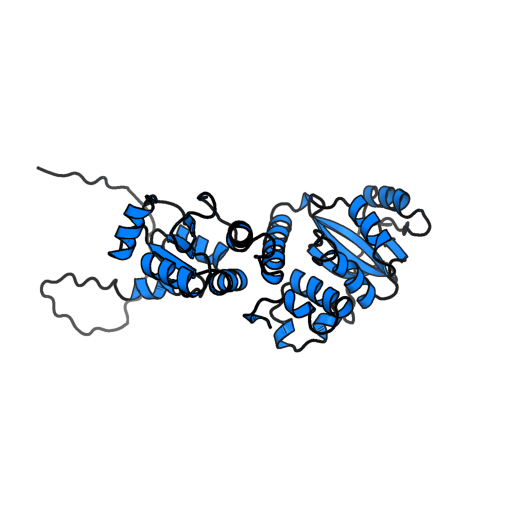6 ? -11.486 15.790 8.682 1.00 84.88 86 GLN A CA 1
ATOM 689 C C . GLN A 1 86 ? -10.646 14.524 8.847 1.00 84.88 86 GLN A C 1
ATOM 691 O O . GLN A 1 86 ? -10.207 13.971 7.843 1.00 84.88 86 GLN A O 1
ATOM 696 N N . PHE A 1 87 ? -10.437 14.044 10.075 1.00 87.62 87 PHE A N 1
ATOM 697 C CA . PHE A 1 87 ? -9.749 12.774 10.308 1.00 87.62 87 PHE A CA 1
ATOM 698 C C . PHE A 1 87 ? -10.527 11.602 9.695 1.00 87.62 87 PHE A C 1
ATOM 700 O O . PHE A 1 87 ? -9.951 10.808 8.953 1.00 87.62 87 PHE A O 1
ATOM 707 N N . GLY A 1 88 ? -11.843 11.550 9.917 1.00 86.69 88 GLY A N 1
ATOM 708 C CA . GLY A 1 88 ? -12.737 10.577 9.294 1.00 86.69 88 GLY A CA 1
ATOM 709 C C . GLY A 1 88 ? -12.611 10.584 7.772 1.00 86.69 88 GLY A C 1
ATOM 710 O O . GLY A 1 88 ? -12.315 9.552 7.192 1.00 86.69 88 GLY A O 1
ATOM 711 N N . LYS A 1 89 ? -12.717 11.750 7.123 1.00 84.62 89 LYS A N 1
ATOM 712 C CA . LYS A 1 89 ? -12.645 11.874 5.655 1.00 84.62 89 LYS A CA 1
ATOM 713 C C . LYS A 1 89 ? -11.253 11.608 5.073 1.00 84.62 89 LYS A C 1
ATOM 715 O O . LYS A 1 89 ? -11.138 10.962 4.040 1.00 84.62 89 LYS A O 1
ATOM 720 N N . ARG A 1 90 ? -10.191 12.139 5.687 1.00 85.50 90 ARG A N 1
ATOM 721 C CA . ARG A 1 90 ? -8.827 12.117 5.114 1.00 85.50 90 ARG A CA 1
ATOM 722 C C . ARG A 1 90 ? -8.032 10.871 5.469 1.00 85.50 90 ARG A C 1
ATOM 724 O O . ARG A 1 90 ? -7.167 10.468 4.696 1.00 85.50 90 ARG A O 1
ATOM 731 N N . VAL A 1 91 ? -8.268 10.321 6.656 1.00 89.12 91 VAL A N 1
ATOM 732 C CA . VAL A 1 91 ? -7.514 9.178 7.173 1.00 89.12 91 VAL A CA 1
ATOM 733 C C . VAL A 1 91 ? -8.337 7.918 6.998 1.00 89.12 91 VAL A C 1
ATOM 735 O O . VAL A 1 91 ? -7.909 7.017 6.286 1.00 89.12 91 VAL A O 1
ATOM 738 N N . LEU A 1 92 ? -9.523 7.871 7.604 1.00 89.62 92 LEU A N 1
ATOM 739 C CA . LEU A 1 92 ? -10.334 6.656 7.622 1.00 89.62 92 LEU A CA 1
ATOM 740 C C . LEU A 1 92 ? -11.245 6.498 6.396 1.00 89.62 92 LEU A C 1
ATOM 742 O O . LEU A 1 92 ? -11.726 5.403 6.150 1.00 89.62 92 LEU A O 1
ATOM 746 N N . GLY A 1 93 ? -11.434 7.541 5.588 1.00 87.00 93 GLY A N 1
ATOM 747 C CA . GLY A 1 93 ? -12.267 7.524 4.380 1.00 87.00 93 GLY A CA 1
ATOM 748 C C . GLY A 1 93 ? -11.680 6.714 3.221 1.00 87.00 93 GLY A C 1
ATOM 749 O O . GLY A 1 93 ? -12.181 6.789 2.107 1.00 87.00 93 GLY A O 1
ATOM 750 N N . ASN A 1 94 ? -10.590 5.983 3.457 1.00 90.06 94 ASN A N 1
ATOM 751 C CA . ASN A 1 94 ? -10.076 4.995 2.526 1.00 90.06 94 ASN A CA 1
ATOM 752 C C . ASN A 1 94 ? -10.675 3.625 2.871 1.00 90.06 94 ASN A C 1
ATOM 754 O O . ASN A 1 94 ? -10.305 3.034 3.887 1.00 90.06 94 ASN A O 1
ATOM 758 N N . ASP A 1 95 ? -11.534 3.101 1.998 1.00 89.75 95 ASP A N 1
ATOM 759 C CA . ASP A 1 95 ? -12.265 1.848 2.229 1.00 89.75 95 ASP A CA 1
ATOM 760 C C . ASP A 1 95 ? -11.352 0.641 2.492 1.00 89.75 95 ASP A C 1
ATOM 762 O O . ASP A 1 95 ? -11.693 -0.224 3.296 1.00 89.75 95 ASP A O 1
ATOM 766 N N . ARG A 1 96 ? -10.156 0.593 1.884 1.00 91.44 96 ARG A N 1
ATOM 767 C CA . ARG A 1 96 ? -9.170 -0.478 2.127 1.00 91.44 96 ARG A CA 1
ATOM 768 C C . ARG A 1 96 ? -8.506 -0.350 3.498 1.00 91.44 96 ARG A C 1
ATOM 770 O O . ARG A 1 96 ? -8.156 -1.360 4.104 1.00 91.44 96 ARG A O 1
ATOM 777 N N . LEU A 1 97 ? -8.343 0.870 4.018 1.00 94.38 97 LEU A N 1
ATOM 778 C CA . LEU A 1 97 ? -7.882 1.068 5.395 1.00 94.38 97 LEU A CA 1
ATOM 779 C C . LEU A 1 97 ? -8.972 0.683 6.395 1.00 94.38 97 LEU A C 1
ATOM 781 O O . LEU A 1 97 ? -8.666 0.017 7.382 1.00 94.38 97 LEU A O 1
ATOM 785 N N . ALA A 1 98 ? -10.222 1.059 6.124 1.00 93.25 98 ALA A N 1
ATOM 786 C CA . ALA A 1 98 ? -11.368 0.650 6.928 1.00 93.25 98 ALA A CA 1
ATOM 787 C C . ALA A 1 98 ? -11.506 -0.879 6.970 1.00 93.25 98 ALA A C 1
ATOM 789 O O . ALA A 1 98 ? -11.526 -1.467 8.052 1.00 93.25 98 ALA A O 1
ATOM 790 N N . GLU A 1 99 ? -11.463 -1.532 5.806 1.00 94.06 99 GLU A N 1
ATOM 791 C CA . GLU A 1 99 ? -11.437 -2.991 5.693 1.00 94.06 99 GLU A CA 1
ATOM 792 C C . GLU A 1 99 ? -10.286 -3.599 6.502 1.00 94.06 99 GLU A C 1
ATOM 794 O O . GLU A 1 99 ? -10.486 -4.579 7.219 1.00 94.06 99 GLU A O 1
ATOM 799 N N . ALA A 1 100 ? -9.080 -3.033 6.420 1.00 96.44 100 ALA A N 1
ATOM 800 C CA . ALA A 1 100 ? -7.933 -3.548 7.156 1.00 96.44 100 ALA A CA 1
ATOM 801 C C . ALA A 1 100 ? -8.084 -3.427 8.670 1.00 96.44 100 ALA A C 1
ATOM 803 O O . ALA A 1 100 ? -7.676 -4.335 9.395 1.00 96.44 100 ALA A O 1
ATOM 804 N N . ILE A 1 101 ? -8.692 -2.346 9.154 1.00 97.12 101 ILE A N 1
ATOM 805 C CA . ILE A 1 101 ? -9.003 -2.186 10.574 1.00 97.12 101 ILE A CA 1
ATOM 806 C C . ILE A 1 101 ? -9.972 -3.290 11.027 1.00 97.12 101 ILE A C 1
ATOM 808 O O . ILE A 1 101 ? -9.713 -3.942 12.033 1.00 97.12 101 ILE A O 1
ATOM 812 N N . GLU A 1 102 ? -11.038 -3.564 10.276 1.00 95.31 102 GLU A N 1
ATOM 813 C CA . GLU A 1 102 ? -12.024 -4.599 10.638 1.00 95.31 102 GLU A CA 1
ATOM 814 C C . GLU A 1 102 ? -11.487 -6.030 10.490 1.00 95.31 102 GLU A C 1
ATOM 816 O O . GLU A 1 102 ? -11.797 -6.936 11.272 1.00 95.31 102 GLU A O 1
ATOM 821 N N . THR A 1 103 ? -10.660 -6.247 9.472 1.00 96.19 103 THR A N 1
ATOM 822 C CA . THR A 1 103 ? -10.121 -7.566 9.148 1.00 96.19 103 THR A CA 1
ATOM 823 C C . THR A 1 103 ? -9.013 -7.954 10.116 1.00 96.19 103 THR A C 1
ATOM 825 O O . THR A 1 103 ? -8.983 -9.096 10.577 1.00 96.19 103 THR A O 1
ATOM 828 N N . LEU A 1 104 ? -8.118 -7.025 10.454 1.00 97.81 104 LEU A N 1
ATOM 829 C CA . LEU A 1 104 ? -6.872 -7.327 11.165 1.00 97.81 104 LEU A CA 1
ATOM 830 C C . LEU A 1 104 ? -6.912 -6.954 12.652 1.00 97.81 104 LEU A C 1
ATOM 832 O O . LEU A 1 104 ? -6.057 -7.410 13.408 1.00 97.81 104 LEU A O 1
ATOM 836 N N . PHE A 1 105 ? -7.898 -6.165 13.087 1.00 98.38 105 PHE A N 1
ATOM 837 C CA . PHE A 1 105 ? -8.017 -5.686 14.463 1.00 98.38 105 PHE A CA 1
ATOM 838 C C . PHE A 1 105 ? -9.431 -5.886 15.015 1.00 98.38 105 PHE A C 1
ATOM 840 O O . PHE A 1 105 ? -10.380 -6.182 14.292 1.00 98.38 105 PHE A O 1
ATOM 847 N N . VAL A 1 106 ? -9.574 -5.696 16.326 1.00 98.44 106 VAL A N 1
ATOM 848 C CA . VAL A 1 106 ? -10.862 -5.385 16.951 1.00 98.44 106 VAL A CA 1
ATOM 849 C C . VAL A 1 106 ? -11.003 -3.860 17.026 1.00 98.44 106 VAL A C 1
ATOM 851 O O . VAL A 1 106 ? -10.330 -3.245 17.860 1.00 98.44 106 VAL A O 1
ATOM 854 N N . PRO A 1 107 ? -11.839 -3.225 16.183 1.00 97.31 107 PRO A N 1
ATOM 855 C CA . PRO A 1 107 ? -12.046 -1.781 16.217 1.00 97.31 107 PRO A CA 1
ATOM 856 C C . PRO A 1 107 ? -12.860 -1.358 17.439 1.00 97.31 107 PRO A C 1
ATOM 858 O O . PRO A 1 107 ? -13.980 -1.821 17.663 1.00 97.31 107 PRO A O 1
ATOM 861 N N . CYS A 1 108 ? -12.325 -0.420 18.213 1.00 95.69 108 CYS A N 1
ATOM 862 C CA . CYS A 1 108 ? -13.008 0.203 19.334 1.00 95.69 108 CYS A CA 1
ATOM 863 C C . CYS A 1 108 ? -12.899 1.725 19.248 1.00 95.69 108 CYS A C 1
ATOM 865 O O . CYS A 1 108 ? -11.835 2.274 18.967 1.00 95.69 108 CYS A O 1
ATOM 867 N N . LEU A 1 109 ? -14.016 2.405 19.489 1.00 92.31 109 LEU A N 1
ATOM 868 C CA . LEU A 1 109 ? -14.113 3.857 19.445 1.00 92.31 109 LEU A CA 1
ATOM 869 C C . LEU A 1 109 ? -14.535 4.364 20.815 1.00 92.31 109 LEU A C 1
ATOM 871 O O . LEU A 1 109 ? -15.546 3.919 21.356 1.00 92.31 109 LEU A O 1
ATOM 875 N N . VAL A 1 110 ? -13.796 5.338 21.331 1.00 91.12 110 VAL A N 1
ATOM 876 C CA . VAL A 1 110 ? -14.049 6.006 22.607 1.00 91.12 110 VAL A CA 1
ATOM 877 C C . VAL A 1 110 ? -14.257 7.488 22.350 1.00 91.12 110 VAL A C 1
ATOM 879 O O . VAL A 1 110 ? -13.456 8.149 21.687 1.00 91.12 110 VAL A O 1
ATOM 882 N N . ASN A 1 111 ? -15.343 8.021 22.893 1.00 88.38 111 ASN A N 1
ATOM 883 C CA . ASN A 1 111 ? -15.550 9.455 22.962 1.00 88.38 111 ASN A CA 1
ATOM 884 C C . ASN A 1 111 ? -14.872 9.998 24.231 1.00 88.38 111 ASN A C 1
ATOM 886 O O . ASN A 1 111 ? -15.293 9.723 25.349 1.00 88.38 111 ASN A O 1
ATOM 890 N N . LYS A 1 112 ? -13.828 10.807 24.086 1.00 85.81 112 LYS A N 1
ATOM 891 C CA . LYS A 1 112 ? -13.046 11.307 25.226 1.00 85.81 112 LYS A CA 1
ATOM 892 C C . LYS A 1 112 ? -13.723 12.436 26.019 1.00 85.81 112 LYS A C 1
ATOM 894 O O . LYS A 1 112 ? -13.216 12.793 27.079 1.00 85.81 112 LYS A O 1
ATOM 899 N N . LEU A 1 113 ? -14.864 12.973 25.570 1.00 84.12 113 LEU A N 1
ATOM 900 C CA . LEU A 1 113 ? -15.698 13.864 26.392 1.00 84.12 113 LEU A CA 1
ATOM 901 C C . LEU A 1 113 ? -16.470 13.101 27.477 1.00 84.12 113 LEU A C 1
ATOM 903 O O . LEU A 1 113 ? -16.957 13.723 28.422 1.00 84.12 113 LEU A O 1
ATOM 907 N N . GLY A 1 114 ? -16.545 11.767 27.401 1.00 82.69 114 GLY A N 1
ATOM 908 C CA . GLY A 1 114 ? -17.213 10.967 28.427 1.00 82.69 114 GLY A CA 1
ATOM 909 C C . GLY A 1 114 ? -18.738 10.997 28.314 1.00 82.69 114 GLY A C 1
ATOM 910 O O . GLY A 1 114 ? -19.421 11.054 29.334 1.00 82.69 114 GLY A O 1
ATOM 911 N N . LEU A 1 115 ? -19.276 10.984 27.088 1.00 83.25 115 LEU A N 1
ATOM 912 C CA . LEU A 1 115 ? -20.725 11.068 26.844 1.00 83.25 115 LEU A CA 1
ATOM 913 C C . LEU A 1 115 ? -21.503 9.849 27.369 1.00 83.25 115 LEU A C 1
ATOM 915 O O . LEU A 1 115 ? -22.689 9.956 27.666 1.00 83.25 115 LEU A O 1
ATOM 919 N N . SER A 1 116 ? -20.841 8.699 27.517 1.00 85.69 116 SER A N 1
ATOM 920 C CA . SER A 1 116 ? -21.394 7.493 28.139 1.00 85.69 116 SER A CA 1
ATOM 921 C C . SER A 1 116 ? -20.607 7.079 29.390 1.00 85.69 116 SER A C 1
ATOM 923 O O . SER A 1 116 ? -19.514 7.579 29.665 1.00 85.69 116 SER A O 1
ATOM 925 N N . ALA A 1 117 ? -21.152 6.154 30.188 1.00 87.69 117 ALA A N 1
ATOM 926 C CA . ALA A 1 117 ? -20.415 5.566 31.311 1.00 87.69 117 ALA A CA 1
ATOM 927 C C . ALA A 1 117 ? -19.135 4.847 30.841 1.00 87.69 117 ALA A C 1
ATOM 929 O O . ALA A 1 117 ? -18.084 5.011 31.452 1.00 87.69 117 ALA A O 1
ATOM 930 N N . MET A 1 118 ? -19.213 4.133 29.715 1.00 90.31 118 MET A N 1
ATOM 931 C CA . MET A 1 118 ? -18.090 3.418 29.102 1.00 90.31 118 MET A CA 1
ATOM 932 C C . MET A 1 118 ? -16.998 4.378 28.615 1.00 90.31 118 MET A C 1
ATOM 934 O O . MET A 1 118 ? -15.811 4.123 28.795 1.00 90.31 118 MET A O 1
ATOM 938 N N . ASP A 1 119 ? -17.397 5.514 28.044 1.00 87.25 119 ASP A N 1
ATOM 939 C CA . ASP A 1 119 ? -16.473 6.564 27.617 1.00 87.25 119 ASP A CA 1
ATOM 940 C C . ASP A 1 119 ? -15.759 7.225 28.810 1.00 87.25 119 ASP A C 1
ATOM 942 O O . ASP A 1 119 ? -14.563 7.518 28.747 1.00 87.25 119 ASP A O 1
ATOM 946 N N . ARG A 1 120 ? -16.478 7.446 29.922 1.00 89.00 120 ARG A N 1
ATOM 947 C CA . ARG A 1 120 ? -15.897 7.988 31.163 1.00 89.00 120 ARG A CA 1
ATOM 948 C C . ARG A 1 120 ? -14.887 7.030 31.783 1.00 89.00 120 ARG A C 1
ATOM 950 O O . ARG A 1 120 ? -13.810 7.482 32.164 1.00 89.00 120 ARG A O 1
ATOM 957 N N . ASP A 1 121 ? -15.214 5.740 31.836 1.00 90.56 121 ASP A N 1
ATOM 958 C CA . ASP A 1 121 ? -14.293 4.691 32.285 1.00 90.56 121 ASP A CA 1
ATOM 959 C C . ASP A 1 121 ? -13.002 4.710 31.455 1.00 90.56 121 ASP A C 1
ATOM 961 O O . ASP A 1 121 ? -11.910 4.880 31.995 1.00 90.56 121 ASP A O 1
ATOM 965 N N . ALA A 1 122 ? -13.127 4.688 30.125 1.00 90.19 122 ALA A N 1
ATOM 966 C CA . ALA A 1 122 ? -11.981 4.747 29.224 1.00 90.19 122 ALA A CA 1
ATOM 967 C C . ALA A 1 122 ? -11.148 6.037 29.388 1.00 90.19 122 ALA A C 1
ATOM 969 O O . ALA A 1 122 ? -9.918 5.989 29.350 1.00 90.19 122 ALA A O 1
ATOM 970 N N . SER A 1 123 ? -11.785 7.195 29.601 1.00 84.06 123 SER A N 1
ATOM 971 C CA . SER A 1 123 ? -11.078 8.465 29.825 1.00 84.06 123 SER A CA 1
ATOM 972 C C . SER A 1 123 ? -10.221 8.438 31.097 1.00 84.06 123 SER A C 1
ATOM 974 O O . SER A 1 123 ? -9.065 8.867 31.058 1.00 84.06 123 SER A O 1
ATOM 976 N N . VAL A 1 124 ? -10.743 7.886 32.200 1.00 86.44 124 VAL A N 1
ATOM 977 C CA . VAL A 1 124 ? -9.985 7.704 33.453 1.00 86.44 124 VAL A CA 1
ATOM 978 C C . VAL A 1 124 ? -8.858 6.692 33.255 1.00 86.44 124 VAL A C 1
ATOM 980 O O . VAL A 1 124 ? -7.718 6.942 33.652 1.00 86.44 124 VAL A O 1
ATOM 983 N N . ARG A 1 125 ? -9.172 5.578 32.592 1.00 89.38 125 ARG A N 1
ATOM 984 C CA . ARG A 1 125 ? -8.271 4.449 32.367 1.00 89.38 125 ARG A CA 1
ATOM 985 C C . ARG A 1 125 ? -7.037 4.823 31.554 1.00 89.38 125 ARG A C 1
ATOM 987 O O . ARG A 1 125 ? -5.919 4.505 31.947 1.00 89.38 125 ARG A O 1
ATOM 994 N N . PHE A 1 126 ? -7.227 5.538 30.447 1.00 90.56 126 PHE A N 1
ATOM 995 C CA . PHE A 1 126 ? -6.145 5.851 29.509 1.00 90.56 126 PHE A CA 1
ATOM 996 C C . PHE A 1 126 ? -5.561 7.255 29.667 1.00 90.56 126 PHE A C 1
ATOM 998 O O . PHE A 1 126 ? -4.556 7.555 29.021 1.00 90.56 126 PHE A O 1
ATOM 1005 N N . LYS A 1 127 ? -6.153 8.093 30.532 1.00 88.56 127 LYS A N 1
ATOM 1006 C CA . LYS A 1 127 ? -5.715 9.469 30.828 1.00 88.56 127 LYS A CA 1
ATOM 1007 C C . LYS A 1 127 ? -5.519 10.324 29.569 1.00 88.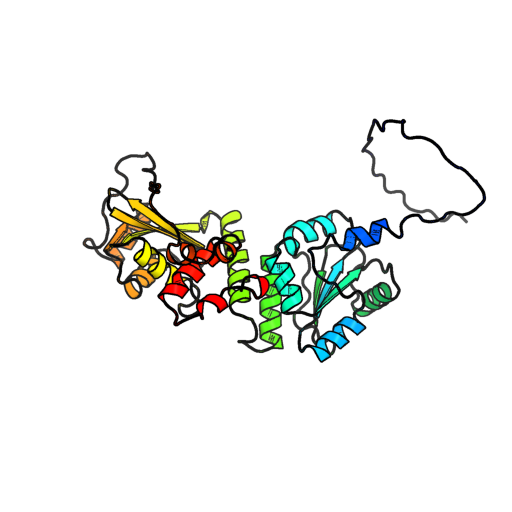56 127 LYS A C 1
ATOM 1009 O O . LYS A 1 127 ? -4.620 11.160 29.506 1.00 88.56 127 LYS A O 1
ATOM 1014 N N . GLU A 1 128 ? -6.347 10.103 28.549 1.00 87.81 128 GLU A N 1
ATOM 1015 C CA . GLU A 1 128 ? -6.289 10.886 27.316 1.00 87.81 128 GLU A CA 1
ATOM 1016 C C . GLU A 1 128 ? -6.938 12.260 27.511 1.00 87.81 128 GLU A C 1
ATOM 1018 O O . GLU A 1 128 ? -8.017 12.387 28.096 1.00 87.81 128 GLU A O 1
ATOM 1023 N N . ASN A 1 129 ? -6.286 13.301 26.987 1.00 80.75 129 ASN A N 1
ATOM 1024 C CA . ASN A 1 129 ? -6.773 14.674 27.092 1.00 80.75 129 ASN A CA 1
ATOM 1025 C C . ASN A 1 129 ? -8.129 14.840 26.393 1.00 80.75 129 ASN A C 1
ATOM 1027 O O . ASN A 1 129 ? -8.261 14.559 25.195 1.00 80.75 129 ASN A O 1
ATOM 1031 N N . LYS A 1 130 ? -9.109 15.382 27.130 1.00 75.56 130 LYS A N 1
ATOM 1032 C CA . LYS A 1 130 ? -10.482 15.600 26.645 1.00 75.56 130 LYS A CA 1
ATOM 1033 C C . LYS A 1 130 ? -10.553 16.512 25.419 1.00 75.56 130 LYS A C 1
ATOM 1035 O O . LYS A 1 130 ? -11.348 16.252 24.528 1.00 75.56 130 LYS A O 1
ATOM 1040 N N . ASN A 1 131 ? -9.664 17.500 25.334 1.00 69.62 131 ASN A N 1
ATOM 1041 C CA . ASN A 1 131 ? -9.582 18.432 24.209 1.00 69.62 131 ASN A CA 1
ATOM 1042 C C . ASN A 1 131 ? -8.358 18.079 23.363 1.00 69.62 131 ASN A C 1
ATOM 1044 O O . ASN A 1 131 ? -7.255 17.935 23.899 1.00 69.62 131 ASN A O 1
ATOM 1048 N N . GLY A 1 132 ? -8.537 17.900 22.052 1.00 74.94 132 GLY A N 1
ATOM 1049 C CA . GLY A 1 132 ? -7.406 17.701 21.137 1.00 74.94 132 GLY A CA 1
ATOM 1050 C C . GLY A 1 132 ? -7.670 16.743 19.981 1.00 74.94 132 GLY A C 1
ATOM 1051 O O . GLY A 1 132 ? -8.767 16.217 19.819 1.00 74.94 132 GLY A O 1
ATOM 1052 N N . ASN A 1 133 ? -6.627 16.472 19.206 1.00 85.31 133 ASN A N 1
ATOM 1053 C CA . ASN A 1 133 ? -6.738 15.676 17.987 1.00 85.31 133 ASN A CA 1
ATOM 1054 C C . ASN A 1 133 ? -7.119 14.209 18.263 1.00 85.31 133 ASN A C 1
ATOM 1056 O O . ASN A 1 133 ? -6.871 13.710 19.369 1.00 85.31 133 ASN A O 1
ATOM 1060 N N . PRO A 1 134 ? -7.697 13.511 17.267 1.00 88.44 134 PRO A N 1
ATOM 1061 C CA . PRO A 1 134 ? -7.912 12.074 17.331 1.00 88.44 134 PRO A CA 1
ATOM 1062 C C . PRO A 1 134 ? -6.619 11.318 17.639 1.00 88.44 134 PRO A C 1
ATOM 1064 O O . PRO A 1 134 ? -5.534 11.676 17.166 1.00 88.44 134 PRO A O 1
ATOM 1067 N N . ILE A 1 135 ? -6.731 10.277 18.461 1.00 91.19 135 ILE A N 1
ATOM 1068 C CA . ILE A 1 135 ? -5.592 9.473 18.917 1.00 91.19 135 ILE A CA 1
ATOM 1069 C C . ILE A 1 135 ? -5.904 8.006 18.673 1.00 91.19 135 ILE A C 1
ATOM 1071 O O . ILE A 1 135 ? -6.968 7.527 19.052 1.00 91.19 135 ILE A O 1
ATOM 1075 N N . VAL A 1 136 ? -4.950 7.290 18.083 1.00 93.12 136 VAL A N 1
ATOM 1076 C CA . VAL A 1 136 ? -5.034 5.843 17.876 1.00 93.12 136 VAL A CA 1
ATOM 1077 C C . VAL A 1 136 ? -4.037 5.144 18.792 1.00 93.12 136 VAL A C 1
ATOM 1079 O O . VAL A 1 136 ? -2.843 5.466 18.796 1.00 93.12 136 VAL A O 1
ATOM 1082 N N . ARG A 1 137 ? -4.527 4.165 19.551 1.00 95.88 137 ARG A N 1
ATOM 1083 C CA . ARG A 1 137 ? -3.736 3.285 20.415 1.00 95.88 137 ARG A CA 1
ATOM 1084 C C . ARG A 1 137 ? -4.001 1.828 20.069 1.00 95.88 137 ARG A C 1
ATOM 1086 O O . ARG A 1 137 ? -5.028 1.498 19.483 1.00 95.88 137 ARG A O 1
ATOM 1093 N N . PHE A 1 138 ? -3.048 0.977 20.423 1.00 97.94 138 PHE A N 1
ATOM 1094 C CA . PHE A 1 138 ? -3.073 -0.436 20.078 1.00 97.94 138 PHE A CA 1
ATOM 1095 C C . PHE A 1 138 ? -2.740 -1.273 21.295 1.00 97.94 138 PHE A C 1
ATOM 1097 O O . PHE A 1 138 ? -1.716 -1.030 21.938 1.00 97.94 138 PHE A O 1
ATOM 1104 N N . PHE A 1 139 ? -3.577 -2.262 21.573 1.00 97.56 139 PHE A N 1
ATOM 1105 C CA . PHE A 1 139 ? -3.446 -3.098 22.758 1.00 97.56 139 PHE A CA 1
ATOM 1106 C C . PHE A 1 139 ? -3.556 -4.573 22.405 1.00 97.56 139 PHE A C 1
ATOM 1108 O O . PHE A 1 139 ? -4.237 -4.941 21.444 1.00 97.56 139 PHE A O 1
ATOM 1115 N N . ASP A 1 140 ? -2.897 -5.411 23.196 1.00 97.88 140 ASP A N 1
ATOM 1116 C CA . ASP A 1 140 ? -3.219 -6.829 23.229 1.00 97.88 140 ASP A CA 1
ATOM 1117 C C . ASP A 1 140 ? -4.514 -7.091 24.017 1.00 97.88 140 ASP A C 1
ATOM 1119 O O . ASP A 1 140 ? -5.193 -6.194 24.522 1.00 97.88 140 ASP A O 1
ATOM 1123 N N . SER A 1 141 ? -4.846 -8.370 24.131 1.00 97.25 141 SER A N 1
ATOM 1124 C CA . SER A 1 141 ? -6.035 -8.852 24.822 1.00 97.25 141 SER A CA 1
ATOM 1125 C C . SER A 1 141 ? -5.993 -8.711 26.359 1.00 97.25 141 SER A C 1
ATOM 1127 O O . SER A 1 141 ? -7.018 -8.897 27.025 1.00 97.25 141 SER A O 1
ATOM 1129 N N . GLN A 1 142 ? -4.822 -8.386 26.920 1.00 96.88 142 GLN A N 1
ATOM 1130 C CA . GLN A 1 142 ? -4.556 -8.122 28.339 1.00 96.88 142 GLN A CA 1
ATOM 1131 C C . GLN A 1 142 ? -4.402 -6.618 28.628 1.00 96.88 142 GLN A C 1
ATOM 1133 O O . GLN A 1 142 ? -4.131 -6.235 29.760 1.00 96.88 142 GLN A O 1
ATOM 1138 N N . GLU A 1 143 ? -4.636 -5.770 27.622 1.00 95.62 143 GLU A N 1
ATOM 1139 C CA . GLU A 1 143 ? -4.442 -4.319 27.669 1.00 95.62 143 GLU A CA 1
ATOM 1140 C C . GLU A 1 143 ? -2.982 -3.855 27.789 1.00 95.62 143 GLU A C 1
ATOM 1142 O O . GLU A 1 143 ? -2.690 -2.721 28.170 1.00 95.62 143 GLU A O 1
ATOM 1147 N N . HIS A 1 144 ? -2.022 -4.676 27.381 1.00 95.94 144 HIS A N 1
ATOM 1148 C CA . HIS A 1 144 ? -0.668 -4.178 27.192 1.00 95.94 144 HIS A CA 1
ATOM 1149 C C . HIS A 1 144 ? -0.584 -3.376 25.896 1.00 95.94 144 HIS A C 1
ATOM 1151 O O . HIS A 1 144 ? -0.977 -3.834 24.821 1.00 95.94 144 HIS A O 1
ATOM 1157 N N . GLU A 1 145 ? -0.058 -2.154 25.992 1.00 96.06 145 GLU A N 1
ATOM 1158 C CA . GLU A 1 145 ? 0.143 -1.296 24.829 1.00 96.06 145 GLU A CA 1
ATOM 1159 C C . GLU A 1 145 ? 1.241 -1.877 23.923 1.00 96.06 145 GLU A C 1
ATOM 1161 O O . GLU A 1 145 ? 2.397 -2.030 24.322 1.00 96.06 145 GLU A O 1
ATOM 1166 N N . LEU A 1 146 ? 0.881 -2.188 22.676 1.00 96.75 146 LEU A N 1
ATOM 1167 C CA . LEU A 1 146 ? 1.768 -2.875 21.732 1.00 96.75 146 LEU A CA 1
ATOM 1168 C C . LEU A 1 146 ? 2.816 -1.932 21.137 1.00 96.75 146 LEU A C 1
ATOM 1170 O O . LEU A 1 146 ? 3.957 -2.318 20.879 1.00 96.75 146 LEU A O 1
ATOM 1174 N N . ILE A 1 147 ? 2.455 -0.668 20.931 1.00 96.62 147 ILE A N 1
ATOM 1175 C CA . ILE A 1 147 ? 3.373 0.363 20.447 1.00 96.62 147 ILE A CA 1
ATOM 1176 C C . ILE A 1 147 ? 3.122 1.672 21.178 1.00 96.62 147 ILE A C 1
ATOM 1178 O O . ILE A 1 147 ? 1.983 2.013 21.483 1.00 96.62 147 ILE A O 1
ATOM 1182 N N . ARG A 1 148 ? 4.180 2.461 21.386 1.00 94.38 148 ARG A N 1
ATOM 1183 C CA . ARG A 1 148 ? 4.080 3.752 22.075 1.00 94.38 148 ARG A CA 1
ATOM 1184 C C . ARG A 1 148 ? 3.028 4.650 21.420 1.00 94.38 148 ARG A C 1
ATOM 1186 O O . ARG A 1 148 ? 3.047 4.835 20.196 1.00 94.38 148 ARG A O 1
ATOM 1193 N N . ARG A 1 149 ? 2.163 5.251 22.240 1.00 91.38 149 ARG A N 1
ATOM 1194 C CA . ARG A 1 149 ? 1.211 6.305 21.861 1.00 91.38 149 ARG A CA 1
ATOM 1195 C C . ARG A 1 149 ? 1.855 7.369 20.959 1.00 91.38 149 ARG A C 1
ATOM 1197 O O . ARG A 1 149 ? 2.914 7.906 21.282 1.00 91.38 149 ARG A O 1
ATOM 1204 N N . LYS A 1 150 ? 1.176 7.723 19.864 1.00 88.94 150 LYS A N 1
ATOM 1205 C CA . LYS A 1 150 ? 1.525 8.853 18.987 1.00 88.94 150 LYS A CA 1
ATOM 1206 C C . LYS A 1 150 ? 0.254 9.635 18.650 1.00 88.94 150 LYS A C 1
ATOM 1208 O O . LYS A 1 150 ? -0.770 9.033 18.344 1.00 88.94 150 LYS A O 1
ATOM 1213 N N . SER A 1 151 ? 0.322 10.959 18.734 1.00 84.94 151 SER A N 1
ATOM 1214 C CA . SER A 1 151 ? -0.759 11.880 18.360 1.00 84.94 151 SER A CA 1
ATOM 1215 C C . SER A 1 151 ? -0.477 12.543 17.008 1.00 84.94 151 SER A C 1
ATOM 1217 O O . SER A 1 151 ? 0.626 12.410 16.478 1.00 84.94 151 SER A O 1
ATOM 1219 N N . ASN A 1 152 ? -1.451 13.299 16.489 1.00 86.88 152 ASN A N 1
ATOM 1220 C CA . ASN A 1 152 ? -1.332 14.099 15.258 1.00 86.88 152 ASN A CA 1
ATOM 1221 C C . ASN A 1 152 ? -1.042 13.258 14.005 1.00 86.88 152 ASN A C 1
ATOM 1223 O O . ASN A 1 152 ? -0.231 13.647 13.170 1.00 86.88 152 ASN A O 1
ATOM 1227 N N . LEU A 1 153 ? -1.693 12.100 13.905 1.00 89.75 153 LEU A N 1
ATOM 1228 C CA . LEU A 1 153 ? -1.627 11.229 12.735 1.00 89.75 153 LEU A CA 1
ATOM 1229 C C . LEU A 1 153 ? -2.667 11.734 11.736 1.00 89.75 153 LEU A C 1
ATOM 1231 O O . LEU A 1 153 ? -3.861 11.621 11.993 1.00 89.75 153 LEU A O 1
ATOM 1235 N N . TRP A 1 154 ? -2.226 12.345 10.643 1.00 90.50 154 TRP A N 1
ATOM 1236 C CA . TRP A 1 154 ? -3.109 13.069 9.719 1.00 90.50 154 TRP A CA 1
ATOM 1237 C C . TRP A 1 154 ? -3.197 12.439 8.336 1.00 90.50 154 TRP A C 1
ATOM 1239 O O . TRP A 1 154 ? -3.961 12.907 7.490 1.00 90.50 154 TRP A O 1
ATOM 1249 N N . TYR A 1 155 ? -2.453 11.358 8.117 1.00 91.75 155 TYR A N 1
ATOM 1250 C CA . TYR A 1 155 ? -2.413 10.660 6.843 1.00 91.75 155 TYR A CA 1
ATOM 1251 C C . TYR A 1 155 ? -2.627 9.159 7.025 1.00 91.75 155 TYR A C 1
ATOM 1253 O O . TYR A 1 155 ? -2.114 8.549 7.966 1.00 91.75 155 TYR A O 1
ATOM 1261 N N . GLY A 1 156 ? -3.341 8.542 6.078 1.00 93.12 156 GLY A N 1
ATOM 1262 C CA . GLY A 1 156 ? -3.605 7.100 6.085 1.00 93.12 156 GLY A CA 1
ATOM 1263 C C . GLY A 1 156 ? -2.333 6.249 6.172 1.00 93.12 156 GLY A C 1
ATOM 1264 O O . GLY A 1 156 ? -2.317 5.264 6.907 1.00 93.12 156 GLY A O 1
ATOM 1265 N N . TYR A 1 157 ? -1.238 6.658 5.511 1.00 94.00 157 TYR A N 1
ATOM 1266 C CA . TYR A 1 157 ? 0.033 5.921 5.561 1.00 94.00 157 TYR A CA 1
ATOM 1267 C C . TYR A 1 157 ? 0.617 5.851 6.981 1.00 94.00 157 TYR A C 1
ATOM 1269 O O . TYR A 1 157 ? 1.227 4.844 7.34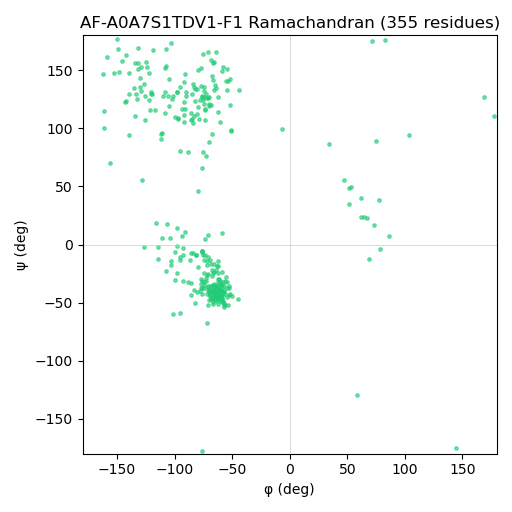0 1.00 94.00 157 TYR A O 1
ATOM 1277 N N . GLU A 1 158 ? 0.411 6.874 7.820 1.00 94.44 158 GLU A N 1
ATOM 1278 C CA . GLU A 1 158 ? 0.916 6.877 9.195 1.00 94.44 158 GLU A CA 1
ATOM 1279 C C . GLU A 1 158 ? 0.162 5.869 10.068 1.00 94.44 158 GLU A C 1
ATOM 1281 O O . GLU A 1 158 ? 0.777 5.165 10.872 1.00 94.44 158 GLU A O 1
ATOM 1286 N N . ILE A 1 159 ? -1.162 5.775 9.895 1.00 95.81 159 ILE A N 1
ATOM 1287 C CA . ILE A 1 159 ? -1.989 4.773 10.578 1.00 95.81 159 ILE A CA 1
ATOM 1288 C C . ILE A 1 159 ? -1.627 3.373 10.090 1.00 95.81 159 ILE A C 1
ATOM 1290 O O . ILE A 1 159 ? -1.336 2.505 10.912 1.00 95.81 159 ILE A O 1
ATOM 1294 N N . ALA A 1 160 ? -1.560 3.169 8.773 1.00 97.12 160 ALA A N 1
ATOM 1295 C CA . ALA A 1 160 ? -1.235 1.875 8.188 1.00 97.12 160 ALA A CA 1
ATOM 1296 C C . ALA A 1 160 ? 0.163 1.381 8.607 1.00 97.12 160 ALA A C 1
ATOM 1298 O O . ALA A 1 160 ? 0.333 0.210 8.935 1.00 97.12 160 ALA A O 1
ATOM 1299 N N . SER A 1 161 ? 1.157 2.273 8.685 1.00 96.69 161 SER A N 1
ATOM 1300 C CA . SER A 1 161 ? 2.515 1.916 9.135 1.00 96.69 161 SER A CA 1
ATOM 1301 C C . SER A 1 161 ? 2.538 1.478 10.599 1.00 96.69 161 SER A C 1
ATOM 1303 O O . SER A 1 161 ? 3.239 0.537 10.981 1.00 96.69 161 SER A O 1
ATOM 1305 N N . ARG A 1 162 ? 1.729 2.128 11.441 1.00 97.38 162 ARG A N 1
ATOM 1306 C CA . ARG A 1 162 ? 1.563 1.729 12.842 1.00 97.38 162 ARG A CA 1
ATOM 1307 C C . ARG A 1 162 ? 0.825 0.400 12.970 1.00 97.38 162 ARG A C 1
ATOM 1309 O O . ARG A 1 162 ? 1.251 -0.427 13.769 1.00 97.38 162 ARG A O 1
ATOM 1316 N N . MET A 1 163 ? -0.212 0.173 12.167 1.00 98.06 163 MET A N 1
ATOM 1317 C CA . MET A 1 163 ? -0.906 -1.115 12.098 1.00 98.06 163 MET A CA 1
ATOM 1318 C C . MET A 1 163 ? 0.049 -2.244 11.691 1.00 98.06 163 MET A C 1
ATOM 1320 O O . MET A 1 163 ? 0.088 -3.259 12.375 1.00 98.06 163 MET A O 1
ATOM 1324 N N . GLU A 1 164 ? 0.878 -2.059 10.657 1.00 97.69 164 GLU A N 1
ATOM 1325 C CA . GLU A 1 164 ? 1.882 -3.059 10.247 1.00 97.69 164 GLU A CA 1
ATOM 1326 C C . GLU A 1 164 ? 2.865 -3.363 11.389 1.00 97.69 164 GLU A C 1
ATOM 1328 O O . GLU A 1 164 ? 3.143 -4.526 11.681 1.00 97.69 164 GLU A O 1
ATOM 1333 N N . THR A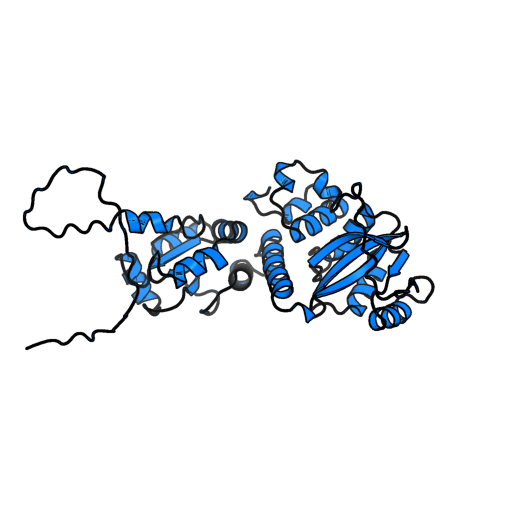 1 165 ? 3.341 -2.328 12.091 1.00 97.25 165 THR A N 1
ATOM 1334 C CA . THR A 1 165 ? 4.243 -2.492 13.245 1.00 97.25 165 THR A CA 1
ATOM 1335 C C . THR A 1 165 ? 3.584 -3.318 14.352 1.00 97.25 165 THR A C 1
ATOM 1337 O O . THR A 1 165 ? 4.216 -4.194 14.941 1.00 97.25 165 THR A O 1
ATOM 1340 N N . VAL A 1 166 ? 2.305 -3.055 14.631 1.00 97.94 166 VAL A N 1
ATOM 1341 C CA . VAL A 1 166 ? 1.531 -3.786 15.639 1.00 97.94 166 VAL A CA 1
ATOM 1342 C C . VAL A 1 166 ? 1.352 -5.239 15.237 1.00 97.94 166 VAL A C 1
ATOM 1344 O O . VAL A 1 166 ? 1.629 -6.112 16.051 1.00 97.94 166 VAL A O 1
ATOM 1347 N N . LEU A 1 167 ? 0.953 -5.506 13.993 1.00 97.88 167 LEU A N 1
ATOM 1348 C CA . LEU A 1 167 ? 0.765 -6.868 13.494 1.00 97.88 167 LEU A CA 1
ATOM 1349 C C . LEU A 1 167 ? 2.062 -7.670 13.573 1.00 97.88 167 LEU A C 1
ATOM 1351 O O . LEU A 1 167 ? 2.051 -8.793 14.065 1.00 97.88 167 LEU A O 1
ATOM 1355 N N . ARG A 1 168 ? 3.196 -7.073 13.187 1.00 95.62 168 ARG A N 1
ATOM 1356 C CA . ARG A 1 168 ? 4.503 -7.740 13.283 1.00 95.62 168 ARG A CA 1
ATOM 1357 C C . ARG A 1 168 ? 4.949 -8.003 14.717 1.00 95.62 168 ARG A C 1
ATOM 1359 O O . ARG A 1 168 ? 5.597 -9.007 14.989 1.00 95.62 168 ARG A O 1
ATOM 1366 N N . ARG A 1 169 ? 4.616 -7.113 15.653 1.00 95.44 169 ARG A N 1
ATOM 1367 C CA . ARG A 1 169 ? 4.941 -7.316 17.070 1.00 95.44 169 ARG A CA 1
ATOM 1368 C C . ARG A 1 169 ? 4.022 -8.337 17.736 1.00 95.44 169 ARG A C 1
ATOM 1370 O O . ARG A 1 169 ? 4.476 -9.085 18.590 1.00 95.44 169 ARG A O 1
ATOM 1377 N N . PHE A 1 170 ? 2.746 -8.333 17.371 1.00 95.56 170 PHE A N 1
ATOM 1378 C CA . PHE A 1 170 ? 1.716 -9.159 17.992 1.00 95.56 170 PHE A CA 1
ATOM 1379 C C . PHE A 1 170 ? 1.731 -10.601 17.464 1.00 95.56 170 PHE A C 1
ATOM 1381 O O . PHE A 1 170 ? 1.637 -11.536 18.249 1.00 95.56 170 PHE A O 1
ATOM 1388 N N . ASN A 1 171 ? 1.927 -10.777 16.154 1.00 92.94 171 ASN A N 1
ATOM 1389 C CA . ASN A 1 171 ? 1.873 -12.072 15.464 1.00 92.94 171 ASN A CA 1
ATOM 1390 C C . ASN A 1 171 ? 3.251 -12.555 14.950 1.00 92.94 171 ASN A C 1
ATOM 1392 O O . ASN A 1 171 ? 3.328 -13.554 14.238 1.00 92.94 171 ASN A O 1
ATOM 1396 N N . GLY A 1 172 ? 4.345 -11.849 15.267 1.00 90.88 172 GLY A N 1
ATOM 1397 C CA . GLY A 1 172 ? 5.692 -12.123 14.743 1.00 90.88 172 GLY A CA 1
ATOM 1398 C C . GLY A 1 172 ? 5.955 -11.513 13.357 1.00 90.88 172 GLY A C 1
ATOM 1399 O O . GLY A 1 172 ? 5.065 -10.932 12.740 1.00 90.88 172 GLY A O 1
ATOM 1400 N N . CYS A 1 173 ? 7.185 -11.635 12.837 1.00 81.12 173 CYS A N 1
ATOM 1401 C CA . CYS A 1 173 ? 7.623 -10.944 11.608 1.00 81.12 173 CYS A CA 1
ATOM 1402 C C . CYS A 1 173 ? 6.727 -11.198 10.378 1.00 81.12 173 CYS A C 1
ATOM 1404 O O . CYS A 1 173 ? 6.543 -10.288 9.570 1.00 81.12 173 CYS A O 1
ATOM 1406 N N . ASN A 1 174 ? 6.123 -12.387 10.282 1.00 82.12 174 ASN A N 1
ATOM 1407 C CA . ASN A 1 174 ? 5.213 -12.791 9.198 1.00 82.12 174 ASN A CA 1
ATOM 1408 C C . ASN A 1 174 ? 3.729 -12.540 9.525 1.00 82.12 174 ASN A C 1
ATOM 1410 O O . ASN A 1 174 ? 2.838 -12.955 8.793 1.00 82.12 174 ASN A O 1
ATOM 1414 N N . GLY A 1 175 ? 3.452 -11.867 10.638 1.00 87.00 175 GLY A N 1
ATOM 1415 C CA . GLY A 1 175 ? 2.117 -11.646 11.177 1.00 87.00 175 GLY A CA 1
ATOM 1416 C C . GLY A 1 175 ? 1.285 -10.577 10.468 1.00 87.00 175 GLY A C 1
ATOM 1417 O O . GLY A 1 175 ? 0.117 -10.382 10.804 1.00 87.00 175 GLY A O 1
ATOM 1418 N N . CYS A 1 176 ? 1.887 -9.865 9.513 1.00 93.88 176 CYS A N 1
ATOM 1419 C CA . CYS A 1 176 ? 1.234 -8.858 8.689 1.00 93.88 176 CYS A CA 1
ATOM 1420 C C . CYS A 1 176 ? 0.994 -9.423 7.280 1.00 93.88 176 CYS A C 1
ATOM 1422 O O . CYS A 1 176 ? 1.976 -9.739 6.605 1.00 93.88 176 CYS A O 1
ATOM 1424 N N . PRO A 1 177 ? -0.263 -9.530 6.810 1.00 94.12 177 PRO A N 1
ATOM 1425 C CA . PRO A 1 177 ? -0.552 -10.053 5.478 1.00 94.12 177 PRO A CA 1
ATOM 1426 C C . PRO A 1 177 ? 0.106 -9.247 4.352 1.00 94.12 177 PRO A C 1
ATOM 1428 O O . PRO A 1 177 ? 0.264 -8.024 4.446 1.00 94.12 177 PRO A O 1
ATOM 1431 N N . GLU A 1 178 ? 0.438 -9.932 3.257 1.00 91.69 178 GLU A N 1
ATOM 1432 C CA . GLU A 1 178 ? 1.087 -9.338 2.082 1.00 91.69 178 GLU A CA 1
ATOM 1433 C C . GLU A 1 178 ? 0.262 -8.187 1.495 1.00 91.69 178 GLU A C 1
ATOM 1435 O O . GLU A 1 178 ? 0.768 -7.069 1.391 1.00 91.69 178 GLU A O 1
ATOM 1440 N N . TRP A 1 179 ? -1.029 -8.413 1.222 1.00 93.44 179 TRP A N 1
ATOM 1441 C CA . TRP A 1 179 ? -1.931 -7.382 0.696 1.00 93.44 179 TRP A CA 1
ATOM 1442 C C . TRP A 1 179 ? -1.934 -6.098 1.539 1.00 93.44 179 TRP A C 1
ATOM 1444 O O . TRP A 1 179 ? -2.007 -4.998 0.987 1.00 93.44 179 TRP A O 1
ATOM 1454 N N . PHE A 1 180 ? -1.839 -6.209 2.871 1.00 95.75 180 PHE A N 1
ATOM 1455 C CA . PHE A 1 180 ? -1.845 -5.043 3.756 1.00 95.75 180 PHE A CA 1
ATOM 1456 C C . PHE A 1 180 ? -0.491 -4.331 3.751 1.00 95.75 180 PHE A C 1
ATOM 1458 O O . PHE A 1 180 ? -0.436 -3.101 3.741 1.00 95.75 180 PHE A O 1
ATOM 1465 N N . SER A 1 181 ? 0.602 -5.092 3.688 1.00 93.38 181 SER A N 1
ATOM 1466 C CA . SER A 1 181 ? 1.958 -4.549 3.557 1.00 93.38 181 SER A CA 1
ATOM 1467 C C . SER A 1 181 ? 2.113 -3.763 2.247 1.00 93.38 181 SER A C 1
ATOM 1469 O O . SER A 1 181 ? 2.642 -2.647 2.243 1.00 93.38 181 SER A O 1
ATOM 1471 N N . GLU A 1 182 ? 1.579 -4.295 1.141 1.00 91.69 182 GLU A N 1
ATOM 1472 C CA . GLU A 1 182 ? 1.569 -3.611 -0.156 1.00 91.69 182 GLU A CA 1
ATOM 1473 C C . GLU A 1 182 ? 0.619 -2.415 -0.187 1.00 91.69 182 GLU A C 1
ATOM 1475 O O . GLU A 1 182 ? 0.980 -1.368 -0.727 1.00 91.69 182 GLU A O 1
ATOM 1480 N N . PHE A 1 183 ? -0.552 -2.520 0.445 1.00 94.12 183 PHE A N 1
ATOM 1481 C CA . PHE A 1 183 ? -1.458 -1.387 0.621 1.00 94.12 183 PHE A CA 1
ATOM 1482 C C . PHE A 1 183 ? -0.804 -0.241 1.400 1.00 94.12 183 PHE A C 1
ATOM 1484 O O . PHE A 1 183 ? -0.854 0.914 0.978 1.00 94.12 183 PHE A O 1
ATOM 1491 N N . ARG A 1 184 ? -0.139 -0.537 2.521 1.00 95.00 184 ARG A N 1
ATOM 1492 C CA . ARG A 1 184 ? 0.595 0.474 3.287 1.00 95.00 184 ARG A CA 1
ATOM 1493 C C . ARG A 1 184 ? 1.677 1.128 2.427 1.00 95.00 184 ARG A C 1
ATOM 1495 O O . ARG A 1 184 ? 1.792 2.354 2.434 1.00 95.00 184 ARG A O 1
ATOM 1502 N N . ARG A 1 185 ? 2.455 0.334 1.681 1.00 92.12 185 ARG A N 1
ATOM 1503 C CA . ARG A 1 185 ? 3.490 0.860 0.777 1.00 92.12 185 ARG A CA 1
ATOM 1504 C C . ARG A 1 185 ? 2.887 1.747 -0.310 1.00 92.12 185 ARG A C 1
ATOM 1506 O O . ARG A 1 185 ? 3.452 2.787 -0.625 1.00 92.12 185 ARG A O 1
ATOM 1513 N N . GLU A 1 186 ? 1.723 1.381 -0.838 1.00 92.12 186 GLU A N 1
ATOM 1514 C CA . GLU A 1 186 ? 0.972 2.209 -1.779 1.00 92.12 186 GLU A CA 1
ATOM 1515 C C . GLU A 1 186 ? 0.633 3.584 -1.193 1.00 92.12 186 GLU A C 1
ATOM 1517 O O . GLU A 1 186 ? 0.869 4.602 -1.841 1.00 92.12 186 GLU A O 1
ATOM 1522 N N . LEU A 1 187 ? 0.104 3.632 0.035 1.00 93.31 187 LEU A N 1
ATOM 1523 C CA . LEU A 1 187 ? -0.239 4.891 0.701 1.00 93.31 187 LEU A CA 1
ATOM 1524 C C . LEU A 1 187 ? 0.986 5.798 0.883 1.00 93.31 187 LEU A C 1
ATOM 1526 O O . LEU A 1 187 ? 0.884 7.010 0.691 1.00 93.31 187 LEU A O 1
ATOM 1530 N N . ASP A 1 188 ? 2.127 5.210 1.234 1.00 91.00 188 ASP A N 1
ATOM 1531 C CA . ASP A 1 188 ? 3.401 5.909 1.416 1.00 91.00 188 ASP A CA 1
ATOM 1532 C C . ASP A 1 188 ? 3.932 6.480 0.089 1.00 91.00 188 ASP A C 1
ATOM 1534 O O . ASP A 1 188 ? 4.151 7.686 -0.043 1.00 91.00 188 ASP A O 1
ATOM 1538 N N . LEU A 1 189 ? 4.001 5.653 -0.959 1.00 88.88 189 LEU A N 1
ATOM 1539 C CA . LEU A 1 189 ? 4.411 6.088 -2.298 1.00 88.88 189 LEU A CA 1
ATOM 1540 C C . LEU A 1 189 ? 3.477 7.164 -2.870 1.00 88.88 189 LEU A C 1
ATOM 1542 O O . LEU A 1 189 ? 3.941 8.144 -3.455 1.00 88.88 189 LEU A O 1
ATOM 1546 N N . ASN A 1 190 ? 2.164 7.038 -2.658 1.00 88.69 190 ASN A N 1
ATOM 1547 C CA . ASN A 1 190 ? 1.185 8.048 -3.062 1.00 88.69 190 ASN A CA 1
ATOM 1548 C C . ASN A 1 190 ? 1.380 9.378 -2.323 1.00 88.69 190 ASN A C 1
ATOM 1550 O O . ASN A 1 190 ? 1.168 10.448 -2.905 1.00 88.69 190 ASN A O 1
ATOM 1554 N N . TYR A 1 191 ? 1.770 9.329 -1.047 1.00 88.31 191 TYR A N 1
ATOM 1555 C CA . TYR A 1 191 ? 2.096 10.518 -0.270 1.00 88.31 191 TYR A CA 1
ATOM 1556 C C . TYR A 1 191 ? 3.366 11.194 -0.801 1.00 88.31 191 TYR A C 1
ATOM 1558 O O . TYR A 1 191 ? 3.357 12.407 -1.042 1.00 88.31 191 TYR A O 1
ATOM 1566 N N . ILE A 1 192 ? 4.423 10.420 -1.061 1.00 85.12 192 ILE A N 1
ATOM 1567 C CA . ILE A 1 192 ? 5.683 10.905 -1.643 1.00 85.12 192 ILE A CA 1
ATOM 1568 C C . ILE A 1 192 ? 5.428 11.536 -3.013 1.00 85.12 192 ILE A C 1
ATOM 1570 O O . ILE A 1 192 ? 5.805 12.686 -3.236 1.00 85.12 192 ILE A O 1
ATOM 1574 N N . ALA A 1 193 ? 4.688 10.862 -3.893 1.00 83.75 193 ALA A N 1
ATOM 1575 C CA . ALA A 1 193 ? 4.378 11.375 -5.225 1.00 83.75 193 ALA A CA 1
ATOM 1576 C C . ALA A 1 193 ? 3.604 12.703 -5.206 1.00 83.75 193 ALA A C 1
ATOM 1578 O O . ALA A 1 193 ? 3.767 13.541 -6.097 1.00 83.75 193 ALA A O 1
ATOM 1579 N N . ARG A 1 194 ? 2.776 12.929 -4.179 1.00 85.12 194 ARG A N 1
ATOM 1580 C CA . ARG A 1 194 ? 2.015 14.175 -4.021 1.00 85.12 194 ARG A CA 1
ATOM 1581 C C . ARG A 1 194 ? 2.818 15.301 -3.378 1.00 85.12 194 ARG A C 1
ATOM 1583 O O . ARG A 1 194 ? 2.661 16.447 -3.793 1.00 85.12 194 ARG A O 1
ATOM 1590 N N . THR A 1 195 ? 3.641 14.993 -2.377 1.00 85.00 195 THR A N 1
ATOM 1591 C CA . THR A 1 195 ? 4.254 15.998 -1.488 1.00 85.00 195 THR A CA 1
ATOM 1592 C C . THR A 1 195 ? 5.749 16.211 -1.716 1.00 85.00 195 THR A C 1
ATOM 1594 O O . THR A 1 195 ? 6.263 17.279 -1.400 1.00 85.00 195 THR A O 1
ATOM 1597 N N . ARG A 1 196 ? 6.446 15.233 -2.301 1.00 83.56 196 ARG A N 1
ATOM 1598 C CA . ARG A 1 196 ? 7.899 15.223 -2.531 1.00 83.56 196 ARG A CA 1
ATOM 1599 C C . ARG A 1 196 ? 8.207 14.911 -3.993 1.00 83.56 196 ARG A C 1
ATOM 1601 O O . ARG A 1 196 ? 8.929 13.973 -4.310 1.00 83.56 196 ARG A O 1
ATOM 1608 N N . ARG A 1 197 ? 7.644 15.709 -4.906 1.00 77.31 197 ARG A N 1
ATOM 1609 C CA . ARG A 1 197 ? 7.773 15.497 -6.362 1.00 77.31 197 ARG A CA 1
ATOM 1610 C C . ARG A 1 197 ? 9.222 15.422 -6.849 1.00 77.31 197 ARG A C 1
ATOM 1612 O O . ARG A 1 197 ? 9.472 14.746 -7.835 1.00 77.31 197 ARG A O 1
ATOM 1619 N N . SER A 1 198 ? 10.156 16.075 -6.156 1.00 80.75 198 SER A N 1
ATOM 1620 C CA . SER A 1 198 ? 11.593 16.001 -6.444 1.00 80.75 198 SER A CA 1
ATOM 1621 C C . SER A 1 198 ? 12.185 14.599 -6.285 1.00 80.75 198 SER A C 1
ATOM 1623 O O . SER A 1 198 ? 13.263 14.357 -6.806 1.00 80.75 198 SER A O 1
ATOM 1625 N N . HIS A 1 199 ? 11.512 13.693 -5.570 1.00 88.31 199 HIS A N 1
ATOM 1626 C CA . HIS A 1 199 ? 11.956 12.311 -5.375 1.00 88.31 199 HIS A CA 1
ATOM 1627 C C . HIS A 1 199 ? 11.280 11.339 -6.346 1.00 88.31 199 HIS A C 1
ATOM 1629 O O . HIS A 1 199 ? 11.541 10.147 -6.283 1.00 88.31 199 HIS A O 1
ATOM 1635 N N . VAL A 1 200 ? 10.377 11.801 -7.217 1.00 91.19 200 VAL A N 1
ATOM 1636 C CA . VAL A 1 200 ? 9.754 10.930 -8.218 1.00 91.19 200 VAL A CA 1
ATOM 1637 C C . VAL A 1 200 ? 10.447 11.124 -9.550 1.00 91.19 200 VAL A C 1
ATOM 1639 O O . VAL A 1 200 ? 10.276 12.145 -10.217 1.00 91.19 200 VAL A O 1
ATOM 1642 N N . GLU A 1 201 ? 11.187 10.102 -9.955 1.00 93.31 201 GLU A N 1
ATOM 1643 C CA . GLU A 1 201 ? 11.894 10.066 -11.227 1.00 93.31 201 GLU A CA 1
ATOM 1644 C C . GLU A 1 201 ? 11.227 9.117 -12.219 1.00 93.31 201 GLU A C 1
ATOM 1646 O O . GLU A 1 201 ? 10.309 8.352 -11.898 1.00 93.31 201 GLU A O 1
ATOM 1651 N N . ARG A 1 202 ? 11.678 9.215 -13.473 1.00 93.19 202 ARG A N 1
ATOM 1652 C CA . ARG A 1 202 ? 11.211 8.384 -14.576 1.00 93.19 202 ARG A CA 1
ATOM 1653 C C . ARG A 1 202 ? 12.372 7.720 -15.285 1.00 93.19 202 ARG A C 1
ATOM 1655 O O . ARG A 1 202 ? 13.363 8.379 -15.574 1.00 93.19 202 ARG A O 1
ATOM 1662 N N . ALA A 1 203 ? 12.195 6.452 -15.621 1.00 94.25 203 ALA A N 1
ATOM 1663 C CA . ALA A 1 203 ? 13.074 5.704 -16.508 1.00 94.25 203 ALA A CA 1
ATOM 1664 C C . ALA A 1 203 ? 12.259 5.163 -17.685 1.00 94.25 203 ALA A C 1
ATOM 1666 O O . ALA A 1 203 ? 11.073 4.868 -17.530 1.00 94.25 203 ALA A O 1
ATOM 1667 N N . ILE A 1 204 ? 12.874 5.047 -18.860 1.00 93.50 204 ILE A N 1
ATOM 1668 C CA . ILE A 1 204 ? 12.225 4.502 -20.054 1.00 93.50 204 ILE A CA 1
ATOM 1669 C C . ILE A 1 204 ? 13.088 3.368 -20.594 1.00 93.50 204 ILE A C 1
ATOM 1671 O O . ILE A 1 204 ? 14.280 3.540 -20.841 1.00 93.50 204 ILE A O 1
ATOM 1675 N N . PHE A 1 205 ? 12.462 2.218 -20.805 1.00 93.81 205 PHE A N 1
ATOM 1676 C CA . PHE A 1 205 ? 13.115 1.006 -21.280 1.00 93.81 205 PHE A CA 1
ATOM 1677 C C . PHE A 1 205 ? 12.494 0.559 -22.597 1.00 93.81 205 PHE A C 1
ATOM 1679 O O . PHE A 1 205 ? 11.272 0.478 -22.695 1.00 93.81 205 PHE A O 1
ATOM 1686 N N . VAL A 1 206 ? 13.317 0.264 -23.603 1.00 92.44 206 VAL A N 1
ATOM 1687 C CA . VAL A 1 206 ? 12.869 -0.367 -24.851 1.00 92.44 206 VAL A CA 1
ATOM 1688 C C . VAL A 1 206 ? 12.761 -1.867 -24.642 1.00 92.44 206 VAL A C 1
ATOM 1690 O O . VAL A 1 206 ? 13.677 -2.495 -24.103 1.00 92.44 206 VAL A O 1
ATOM 1693 N N . VAL A 1 207 ? 11.650 -2.428 -25.106 1.00 92.44 207 VAL A N 1
ATOM 1694 C CA . VAL A 1 207 ? 11.304 -3.846 -24.985 1.00 92.44 207 VAL A CA 1
ATOM 16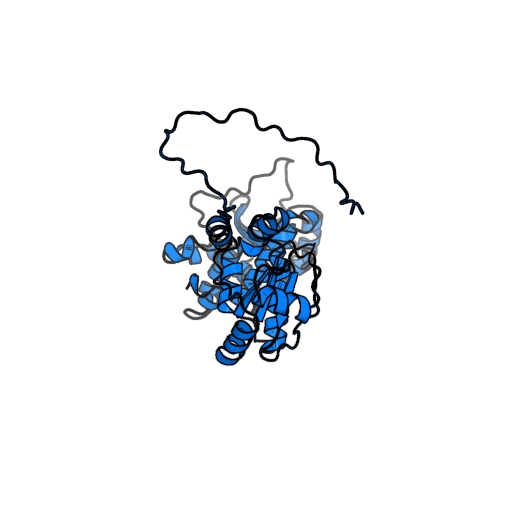95 C C . VAL A 1 207 ? 10.795 -4.384 -26.322 1.00 92.44 207 VAL A C 1
ATOM 1697 O O . VAL A 1 207 ? 10.301 -3.623 -27.151 1.00 92.44 207 VAL A O 1
ATOM 1700 N N . ASP A 1 208 ? 10.887 -5.696 -26.540 1.00 89.31 208 ASP A N 1
ATOM 1701 C CA . ASP A 1 208 ? 10.342 -6.334 -27.756 1.00 89.31 208 ASP A CA 1
ATOM 1702 C C . ASP A 1 208 ? 8.810 -6.371 -27.766 1.00 89.31 208 ASP A C 1
ATOM 1704 O O . ASP A 1 208 ? 8.147 -6.172 -28.792 1.00 89.31 208 ASP A O 1
ATOM 1708 N N . ASP A 1 209 ? 8.242 -6.626 -26.593 1.00 90.75 209 ASP A N 1
ATOM 1709 C CA . ASP A 1 209 ? 6.815 -6.725 -26.361 1.00 90.75 209 ASP A CA 1
ATOM 1710 C C . ASP A 1 209 ? 6.450 -5.909 -25.123 1.00 90.75 209 ASP A C 1
ATOM 1712 O O . ASP A 1 209 ? 7.044 -6.075 -24.056 1.00 90.75 209 ASP A O 1
ATOM 1716 N N . TYR A 1 210 ? 5.499 -4.987 -25.271 1.00 89.25 210 TYR A N 1
ATOM 1717 C CA . TYR A 1 210 ? 5.156 -4.063 -24.196 1.00 89.25 210 TYR A CA 1
ATOM 1718 C C . TYR A 1 210 ? 4.389 -4.758 -23.064 1.00 89.25 210 TYR A C 1
ATOM 1720 O O . TYR A 1 210 ? 4.568 -4.369 -21.913 1.00 89.25 210 TYR A O 1
ATOM 1728 N N . PHE A 1 211 ? 3.631 -5.828 -23.330 1.00 90.50 211 PHE A N 1
ATOM 1729 C CA . PHE A 1 211 ? 2.922 -6.571 -22.283 1.00 90.50 211 PHE A CA 1
ATOM 1730 C C . PHE A 1 211 ? 3.886 -7.367 -21.404 1.00 90.50 211 PHE A C 1
ATOM 1732 O O . PHE A 1 211 ? 3.878 -7.225 -20.176 1.00 90.50 211 PHE A O 1
ATOM 1739 N N . MET A 1 212 ? 4.756 -8.163 -22.031 1.00 91.12 212 MET A N 1
ATOM 1740 C CA . MET A 1 212 ? 5.796 -8.918 -21.333 1.00 91.12 212 MET A CA 1
ATOM 1741 C C . MET A 1 212 ? 6.795 -7.986 -20.659 1.00 91.12 212 MET A C 1
ATOM 1743 O O . MET A 1 212 ? 7.105 -8.178 -19.487 1.00 91.12 212 MET A O 1
ATOM 1747 N N . GLY A 1 213 ? 7.237 -6.933 -21.350 1.00 92.88 213 GLY A N 1
ATOM 1748 C CA . GLY A 1 213 ? 8.145 -5.936 -20.793 1.00 92.88 213 GLY A CA 1
ATOM 1749 C C . GLY A 1 213 ? 7.562 -5.222 -19.572 1.00 92.88 213 GLY A C 1
ATOM 1750 O O . GLY A 1 213 ? 8.239 -5.095 -18.552 1.00 92.88 213 GLY A O 1
ATOM 1751 N N . GLN A 1 214 ? 6.294 -4.795 -19.633 1.00 93.81 214 GLN A N 1
ATOM 1752 C CA . GLN A 1 214 ? 5.636 -4.126 -18.507 1.00 93.81 214 GLN A CA 1
ATOM 1753 C C . GLN A 1 214 ? 5.493 -5.059 -17.304 1.00 93.81 214 GLN A C 1
ATOM 1755 O O . GLN A 1 214 ? 5.764 -4.641 -16.177 1.00 93.81 214 GLN A O 1
ATOM 1760 N N . SER A 1 215 ? 5.095 -6.315 -17.534 1.00 93.56 215 SER A N 1
ATOM 1761 C CA . SER A 1 215 ? 5.014 -7.325 -16.477 1.00 93.56 215 SER A CA 1
ATOM 1762 C C . SER A 1 215 ? 6.393 -7.611 -15.875 1.00 93.56 215 SER A C 1
ATOM 1764 O O . SER A 1 215 ? 6.549 -7.571 -14.657 1.00 93.56 215 SER A O 1
ATOM 1766 N N . ALA A 1 216 ? 7.421 -7.785 -16.709 1.00 93.19 216 ALA A N 1
ATOM 1767 C CA . ALA A 1 216 ? 8.779 -8.092 -16.276 1.00 93.19 216 ALA A CA 1
ATOM 1768 C C . ALA A 1 216 ? 9.395 -7.004 -15.393 1.00 93.19 216 ALA A C 1
ATOM 1770 O O . ALA A 1 216 ? 9.980 -7.316 -14.357 1.00 93.19 216 ALA A O 1
ATOM 1771 N N . VAL A 1 217 ? 9.216 -5.735 -15.762 1.00 93.12 217 VAL A N 1
ATOM 1772 C CA . VAL A 1 217 ? 9.618 -4.602 -14.921 1.00 93.12 217 VAL A CA 1
ATOM 1773 C C . VAL A 1 217 ? 8.750 -4.521 -13.663 1.00 93.12 217 VAL A C 1
ATOM 1775 O O . VAL A 1 217 ? 9.259 -4.262 -12.577 1.00 93.12 217 VAL A O 1
ATOM 1778 N N . GLY A 1 218 ? 7.444 -4.778 -13.782 1.00 92.81 218 GLY A N 1
ATOM 1779 C CA . GLY A 1 218 ? 6.526 -4.793 -12.645 1.00 92.81 218 GLY A CA 1
ATOM 1780 C C . GLY A 1 218 ? 6.859 -5.849 -11.593 1.00 92.81 218 GLY A C 1
ATOM 1781 O O . GLY A 1 218 ? 6.643 -5.592 -10.410 1.00 92.81 218 GLY A O 1
ATOM 1782 N N . ARG A 1 219 ? 7.463 -6.983 -11.981 1.00 93.44 219 ARG A N 1
ATOM 1783 C CA . ARG A 1 219 ? 7.931 -8.018 -11.039 1.00 93.44 219 ARG A CA 1
ATOM 1784 C C . ARG A 1 219 ? 8.899 -7.469 -10.000 1.00 93.44 219 ARG A C 1
ATOM 1786 O O . ARG A 1 219 ? 8.872 -7.913 -8.862 1.00 93.44 219 ARG A O 1
ATOM 1793 N N . LEU A 1 220 ? 9.693 -6.458 -10.346 1.00 92.88 220 LEU A N 1
ATOM 1794 C CA . LEU A 1 220 ? 10.614 -5.811 -9.409 1.00 92.88 220 LEU A CA 1
ATOM 1795 C C . LEU A 1 220 ? 9.876 -5.151 -8.228 1.00 92.88 220 LEU A C 1
ATOM 1797 O O . LEU A 1 220 ? 10.438 -4.984 -7.152 1.00 92.88 220 LEU A O 1
ATOM 1801 N N . ALA A 1 221 ? 8.602 -4.795 -8.395 1.00 92.12 221 ALA A N 1
ATOM 1802 C CA . ALA A 1 221 ? 7.787 -4.237 -7.322 1.00 92.12 221 ALA A CA 1
ATOM 1803 C C . ALA A 1 221 ? 7.204 -5.304 -6.374 1.00 92.12 221 ALA A C 1
ATOM 1805 O O . ALA A 1 221 ? 6.633 -4.929 -5.346 1.00 92.12 221 ALA A O 1
ATOM 1806 N N . LEU A 1 222 ? 7.319 -6.598 -6.704 1.00 90.88 222 LEU A N 1
ATOM 1807 C CA . LEU A 1 222 ? 6.770 -7.697 -5.909 1.00 90.88 222 LEU A CA 1
ATOM 1808 C C . LEU A 1 222 ? 7.631 -8.002 -4.661 1.00 90.88 222 LEU A C 1
ATOM 1810 O O . LEU A 1 222 ? 8.849 -7.794 -4.685 1.00 90.88 222 LEU A O 1
ATOM 1814 N N . PRO A 1 223 ? 7.029 -8.522 -3.573 1.00 85.38 223 PRO A N 1
ATOM 1815 C CA . PRO A 1 223 ? 7.730 -8.908 -2.341 1.00 85.38 223 PRO A CA 1
ATOM 1816 C C . PRO A 1 223 ? 8.925 -9.843 -2.517 1.00 85.38 223 PRO A C 1
ATOM 1818 O O . PRO A 1 223 ? 9.975 -9.606 -1.923 1.00 85.38 223 PRO A O 1
ATOM 1821 N N . GLU A 1 224 ? 8.806 -10.864 -3.362 1.00 83.94 224 GLU A N 1
ATOM 1822 C CA . GLU A 1 224 ? 9.870 -11.829 -3.667 1.00 83.94 224 GLU A CA 1
ATOM 1823 C C . GLU A 1 224 ? 11.096 -11.186 -4.333 1.00 83.94 224 GLU A C 1
ATOM 1825 O O . GLU A 1 224 ? 12.190 -11.745 -4.301 1.00 83.94 224 GLU A O 1
ATOM 1830 N N . HIS A 1 225 ? 10.927 -9.983 -4.885 1.00 82.62 225 HIS A N 1
ATOM 1831 C CA . HIS A 1 225 ? 11.987 -9.169 -5.460 1.00 82.62 225 HIS A CA 1
ATOM 1832 C C . HIS A 1 225 ? 12.351 -7.977 -4.565 1.00 82.62 225 HIS A C 1
ATOM 1834 O O . HIS A 1 225 ? 12.969 -7.040 -5.038 1.00 82.62 225 HIS A O 1
ATOM 1840 N N . GLY A 1 226 ? 11.990 -7.976 -3.278 1.00 80.75 226 GLY A N 1
ATOM 1841 C CA . GLY A 1 226 ? 12.367 -6.917 -2.332 1.00 80.75 226 GLY A CA 1
ATOM 1842 C C . GLY A 1 226 ? 11.430 -5.704 -2.305 1.00 80.75 226 GLY A C 1
ATOM 1843 O O . GLY A 1 226 ? 11.727 -4.724 -1.621 1.00 80.75 226 GLY A O 1
ATOM 1844 N N . SER A 1 227 ? 10.290 -5.765 -3.005 1.00 83.75 227 SER A N 1
ATOM 1845 C CA . SER A 1 227 ? 9.286 -4.694 -3.073 1.00 83.75 227 SER A CA 1
ATOM 1846 C C . SER A 1 227 ? 9.867 -3.322 -3.446 1.00 83.75 227 SER A C 1
ATOM 1848 O O . SER A 1 227 ? 9.583 -2.322 -2.770 1.00 83.75 227 SER A O 1
ATOM 1850 N N . TYR A 1 228 ? 10.683 -3.260 -4.504 1.00 87.19 228 TYR A N 1
ATOM 1851 C CA . TYR A 1 228 ? 11.335 -2.016 -4.916 1.00 87.19 228 TYR A CA 1
ATOM 1852 C C . TYR A 1 228 ? 10.322 -0.879 -5.138 1.00 87.19 228 TYR A C 1
ATOM 1854 O O . TYR A 1 228 ? 9.164 -1.128 -5.503 1.00 87.19 228 TYR A O 1
ATOM 1862 N N . PRO A 1 229 ? 10.730 0.388 -4.927 1.00 91.25 229 PRO A N 1
ATOM 1863 C CA . PRO A 1 229 ? 9.823 1.530 -4.830 1.00 91.25 229 PRO A CA 1
ATOM 1864 C C . PRO A 1 229 ? 9.363 2.044 -6.209 1.00 91.25 229 PRO A C 1
ATOM 1866 O O . PRO A 1 229 ? 9.363 3.242 -6.495 1.00 91.25 229 PRO A O 1
ATOM 1869 N N . ILE A 1 230 ? 8.960 1.119 -7.082 1.00 92.81 230 ILE A N 1
ATOM 1870 C CA . ILE A 1 230 ? 8.292 1.393 -8.351 1.00 92.81 230 ILE A CA 1
ATOM 1871 C C . ILE A 1 230 ? 6.851 1.796 -8.046 1.00 92.81 230 ILE A C 1
ATOM 1873 O O . ILE A 1 230 ? 6.086 1.045 -7.444 1.00 92.81 230 ILE A O 1
ATOM 1877 N N . ILE A 1 231 ? 6.486 3.001 -8.463 1.00 90.62 231 ILE A N 1
ATOM 1878 C CA . ILE A 1 231 ? 5.175 3.605 -8.232 1.00 90.62 231 ILE A CA 1
ATOM 1879 C C . ILE A 1 231 ? 4.187 3.098 -9.280 1.00 90.62 231 ILE A C 1
ATOM 1881 O O . ILE A 1 231 ? 3.100 2.638 -8.938 1.00 90.62 231 ILE A O 1
ATOM 1885 N N . SER A 1 232 ? 4.571 3.167 -10.554 1.00 90.75 232 SER A N 1
ATOM 1886 C CA . SER A 1 232 ? 3.757 2.691 -11.669 1.00 90.75 232 SER A CA 1
ATOM 1887 C C . SER A 1 232 ? 4.604 2.420 -12.905 1.00 90.75 232 SER A C 1
ATOM 1889 O O . SER A 1 232 ? 5.728 2.914 -13.041 1.00 90.75 232 SER A O 1
ATOM 1891 N N . THR A 1 233 ? 4.045 1.634 -13.821 1.00 93.38 233 THR A N 1
ATOM 1892 C CA . THR A 1 233 ? 4.601 1.410 -15.154 1.00 93.38 233 THR A CA 1
ATOM 1893 C C . THR A 1 233 ? 3.570 1.776 -16.209 1.00 93.38 233 THR A C 1
ATOM 1895 O O . THR A 1 233 ? 2.361 1.697 -15.974 1.00 93.38 233 THR A O 1
ATOM 1898 N N . ARG A 1 234 ? 4.042 2.172 -17.387 1.00 92.00 234 ARG A N 1
ATOM 1899 C CA . ARG A 1 234 ? 3.188 2.529 -18.515 1.00 92.00 234 ARG A CA 1
ATOM 1900 C C . ARG A 1 234 ? 3.818 2.049 -19.812 1.00 92.00 234 ARG A C 1
ATOM 1902 O O . ARG A 1 234 ? 4.938 2.439 -20.130 1.00 92.00 234 ARG A O 1
ATOM 1909 N N . CYS A 1 235 ? 3.090 1.248 -20.577 1.00 91.19 235 CYS A N 1
ATOM 1910 C CA . CYS A 1 235 ? 3.446 0.957 -21.959 1.00 91.19 235 CYS A CA 1
ATOM 1911 C C . CYS A 1 235 ? 3.355 2.246 -22.786 1.00 91.19 235 CYS A C 1
ATOM 1913 O O . CYS A 1 235 ? 2.396 3.011 -22.636 1.00 91.19 235 CYS A O 1
ATOM 1915 N N . SER A 1 236 ? 4.332 2.483 -23.655 1.00 87.31 236 SER A N 1
ATOM 1916 C CA . SER A 1 236 ? 4.380 3.620 -24.574 1.00 87.31 236 SER A CA 1
ATOM 1917 C C . SER A 1 236 ? 5.131 3.247 -25.854 1.00 87.31 236 SER A C 1
ATOM 1919 O O . SER A 1 236 ? 5.658 2.145 -25.993 1.00 87.31 236 SER A O 1
ATOM 1921 N N . HIS A 1 237 ? 5.183 4.185 -26.797 1.00 83.56 237 HIS A N 1
ATOM 1922 C CA . HIS A 1 237 ? 6.184 4.198 -27.853 1.00 83.56 237 HIS A CA 1
ATOM 1923 C C . HIS A 1 237 ? 7.200 5.323 -27.644 1.00 83.56 237 HIS A C 1
ATOM 1925 O O . HIS A 1 237 ? 6.876 6.372 -27.075 1.00 83.56 237 HIS A O 1
ATOM 1931 N N . PHE A 1 238 ? 8.410 5.110 -28.147 1.00 77.19 238 PHE A N 1
ATOM 1932 C CA . PHE A 1 238 ? 9.421 6.136 -28.364 1.00 77.19 238 PHE A CA 1
ATOM 1933 C C . PHE A 1 238 ? 10.017 5.935 -29.758 1.00 77.19 238 PHE A C 1
ATOM 1935 O O . PHE A 1 238 ? 10.691 4.942 -29.985 1.00 77.19 238 PHE A O 1
ATOM 1942 N N . ASP A 1 239 ? 9.733 6.848 -30.690 1.00 73.81 239 ASP A N 1
ATOM 1943 C CA . ASP A 1 239 ? 10.228 6.789 -32.077 1.00 73.81 239 ASP A CA 1
ATOM 1944 C C . ASP A 1 239 ? 10.066 5.396 -32.728 1.00 73.81 239 ASP A C 1
ATOM 1946 O O . ASP A 1 239 ? 11.025 4.753 -33.138 1.00 73.81 239 ASP A O 1
ATOM 1950 N N . LEU A 1 240 ? 8.821 4.892 -32.730 1.00 79.00 240 LEU A N 1
ATOM 1951 C CA . LEU A 1 240 ? 8.409 3.544 -33.175 1.00 79.00 240 LEU A CA 1
ATOM 1952 C C . LEU A 1 240 ? 8.881 2.369 -32.300 1.00 79.00 240 LEU A C 1
ATOM 1954 O O . LEU A 1 240 ? 8.351 1.266 -32.432 1.00 79.00 240 LEU A O 1
ATOM 1958 N N . LEU A 1 241 ? 9.808 2.586 -31.369 1.00 85.50 241 LEU A N 1
ATOM 1959 C CA . LEU A 1 241 ? 10.221 1.566 -30.410 1.00 85.50 241 LEU A CA 1
ATOM 1960 C C . LEU A 1 241 ? 9.138 1.379 -29.351 1.00 85.50 241 LEU A C 1
ATOM 1962 O O . LEU A 1 241 ? 8.615 2.351 -28.803 1.00 85.50 241 LEU A O 1
ATOM 1966 N N . LYS A 1 242 ? 8.824 0.127 -29.026 1.00 90.12 242 LYS A N 1
ATOM 1967 C CA . LYS A 1 242 ? 7.956 -0.208 -27.896 1.00 90.12 242 LYS A CA 1
ATOM 1968 C C . LYS A 1 242 ? 8.718 0.044 -26.601 1.00 90.12 242 LYS A C 1
ATOM 1970 O O . LYS A 1 242 ? 9.846 -0.422 -26.436 1.00 90.12 242 LYS A O 1
ATOM 1975 N N . THR A 1 243 ? 8.105 0.777 -25.683 1.00 91.31 243 THR A N 1
ATOM 1976 C CA . THR A 1 243 ? 8.742 1.169 -24.430 1.00 91.31 243 THR A CA 1
ATOM 1977 C C . THR A 1 243 ? 7.868 0.921 -23.216 1.00 91.31 243 THR A C 1
ATOM 1979 O O . THR A 1 243 ? 6.639 0.890 -23.286 1.00 91.31 243 THR A O 1
ATOM 1982 N N . VAL A 1 244 ? 8.531 0.777 -22.075 1.00 93.50 244 VAL A N 1
ATOM 1983 C CA . VAL A 1 244 ? 7.926 0.807 -20.749 1.00 93.50 244 VAL A CA 1
ATOM 1984 C C . VAL A 1 244 ? 8.518 1.996 -20.004 1.00 93.50 244 VAL A C 1
ATOM 1986 O O . VAL A 1 244 ? 9.720 2.049 -19.747 1.00 93.50 244 VAL A O 1
ATOM 1989 N N . GLU A 1 245 ? 7.670 2.965 -19.678 1.00 93.50 245 GLU A N 1
ATOM 1990 C CA . GLU A 1 245 ? 7.984 4.054 -18.755 1.00 93.50 245 GLU A CA 1
ATOM 1991 C C . GLU A 1 245 ? 7.761 3.562 -17.322 1.00 93.50 245 GLU A C 1
ATOM 1993 O O . GLU A 1 245 ? 6.743 2.938 -17.020 1.00 93.50 245 GLU A O 1
ATOM 1998 N N . VAL A 1 246 ? 8.701 3.864 -16.433 1.00 94.00 246 VAL A N 1
ATOM 1999 C CA . VAL A 1 246 ? 8.680 3.484 -15.019 1.00 94.00 246 VAL A CA 1
ATOM 2000 C C . VAL A 1 246 ? 8.759 4.743 -14.184 1.00 94.00 246 VAL A C 1
ATOM 2002 O O . VAL A 1 246 ? 9.701 5.517 -14.334 1.00 94.00 246 VAL A O 1
ATOM 2005 N N . LYS A 1 247 ? 7.794 4.937 -13.286 1.00 93.62 247 LYS A N 1
ATOM 2006 C CA . LYS A 1 247 ? 7.862 5.947 -12.225 1.00 93.62 247 LYS A CA 1
ATOM 2007 C C . LYS A 1 247 ? 8.328 5.280 -10.943 1.00 93.62 247 LYS A C 1
ATOM 2009 O O . LYS A 1 247 ? 7.770 4.252 -10.565 1.00 93.62 247 LYS A O 1
ATOM 2014 N N . PHE A 1 248 ? 9.308 5.860 -10.265 1.00 93.94 248 PHE A N 1
ATOM 2015 C CA . PHE A 1 248 ? 9.874 5.297 -9.039 1.00 93.94 248 PHE A CA 1
ATOM 2016 C C . PHE A 1 248 ? 10.286 6.399 -8.059 1.00 93.94 248 PHE A C 1
ATOM 2018 O O . PHE A 1 248 ? 10.489 7.546 -8.459 1.00 93.94 248 PHE A O 1
ATOM 2025 N N . ASP A 1 249 ? 10.375 6.051 -6.775 1.00 93.31 249 ASP A N 1
ATOM 2026 C CA . ASP A 1 249 ? 10.913 6.938 -5.740 1.00 93.31 249 ASP A CA 1
ATOM 2027 C C . ASP A 1 249 ? 12.446 6.838 -5.700 1.00 93.31 249 ASP A C 1
ATOM 2029 O O . ASP A 1 249 ? 13.015 5.863 -5.195 1.00 93.31 249 ASP A O 1
ATOM 2033 N N . SER A 1 250 ? 13.113 7.863 -6.231 1.00 93.75 250 SER A N 1
ATOM 2034 C CA . SER A 1 250 ? 14.568 7.935 -6.325 1.00 93.75 250 SER A CA 1
ATOM 2035 C C . SER A 1 250 ? 15.266 8.167 -4.989 1.00 93.75 250 SER A C 1
ATOM 2037 O O . SER A 1 250 ? 16.464 7.906 -4.882 1.00 93.75 250 SER A O 1
ATOM 2039 N N . SER A 1 251 ? 14.533 8.567 -3.942 1.00 91.25 251 SER A N 1
ATOM 2040 C CA . SER A 1 251 ? 15.095 8.673 -2.590 1.00 91.25 251 SER A CA 1
ATOM 2041 C C . SER A 1 251 ? 15.315 7.311 -1.927 1.00 91.25 251 SER A C 1
ATOM 2043 O O . SER A 1 251 ? 16.187 7.181 -1.070 1.00 91.25 251 SER A O 1
ATOM 2045 N N . GLN A 1 252 ? 14.561 6.293 -2.348 1.00 90.69 252 GLN A N 1
ATOM 2046 C CA . GLN A 1 252 ? 14.722 4.908 -1.897 1.00 90.69 252 GLN A CA 1
ATOM 2047 C C . GLN A 1 252 ? 15.508 4.055 -2.897 1.00 90.69 252 GLN A C 1
ATOM 2049 O O . GLN A 1 252 ? 16.201 3.122 -2.497 1.00 90.69 252 GLN A O 1
ATOM 2054 N N . MET A 1 253 ? 15.415 4.362 -4.192 1.00 94.06 253 MET A N 1
ATOM 2055 C CA . MET A 1 253 ? 16.133 3.650 -5.246 1.00 94.06 253 MET A CA 1
ATOM 2056 C C . MET A 1 253 ? 16.650 4.642 -6.290 1.00 94.06 253 MET A C 1
ATOM 2058 O O . MET A 1 253 ? 15.919 4.973 -7.221 1.00 94.06 253 MET A O 1
ATOM 2062 N N . PRO A 1 254 ? 17.904 5.109 -6.171 1.00 95.25 254 PRO A N 1
ATOM 2063 C CA . PRO A 1 254 ? 18.501 6.002 -7.157 1.00 95.25 254 PRO A CA 1
ATOM 2064 C C . PRO A 1 254 ? 18.506 5.387 -8.563 1.00 95.25 254 PRO A C 1
ATOM 2066 O O . PRO A 1 254 ? 18.605 4.168 -8.716 1.00 95.25 254 PRO A O 1
ATOM 2069 N N . PHE A 1 255 ? 18.477 6.228 -9.599 1.00 95.81 255 PHE A N 1
ATOM 2070 C CA . PHE A 1 255 ? 18.442 5.782 -10.997 1.00 95.81 255 PHE A CA 1
ATOM 2071 C C . PHE A 1 255 ? 19.515 4.729 -11.372 1.00 95.81 255 PHE A C 1
ATOM 2073 O O . PHE A 1 255 ? 19.137 3.725 -11.978 1.00 95.81 255 PHE A O 1
ATOM 2080 N N . PRO A 1 256 ? 20.805 4.846 -10.974 1.00 96.56 256 PRO A N 1
ATOM 2081 C CA . PRO A 1 256 ? 21.798 3.793 -11.223 1.00 96.56 256 PRO A CA 1
ATOM 2082 C C . PRO A 1 256 ? 21.404 2.425 -10.648 1.00 96.56 256 PRO A C 1
ATOM 2084 O O . PRO A 1 256 ? 21.569 1.404 -11.310 1.00 96.56 256 PRO A O 1
ATOM 2087 N N . ALA A 1 257 ? 20.837 2.401 -9.437 1.00 95.50 257 ALA A N 1
ATOM 2088 C CA . ALA A 1 257 ? 20.412 1.164 -8.789 1.00 95.50 257 ALA A CA 1
ATOM 2089 C C . ALA A 1 257 ? 19.235 0.518 -9.534 1.00 95.50 257 ALA A C 1
ATOM 2091 O O . ALA A 1 257 ? 19.219 -0.697 -9.717 1.00 95.50 257 ALA A O 1
ATOM 2092 N N . LEU A 1 258 ? 18.289 1.327 -10.032 1.00 95.94 258 LEU A N 1
ATOM 2093 C CA . LEU A 1 258 ? 17.222 0.835 -10.905 1.00 95.94 258 LEU A CA 1
ATOM 2094 C C . LEU A 1 258 ? 17.790 0.233 -12.200 1.00 95.94 258 LEU A C 1
ATOM 2096 O O . LEU A 1 258 ? 17.325 -0.821 -12.629 1.00 95.94 258 LEU A O 1
ATOM 2100 N N . LEU A 1 259 ? 18.783 0.873 -12.826 1.00 95.56 259 LEU A N 1
ATOM 2101 C CA . LEU A 1 259 ? 19.386 0.359 -14.058 1.00 95.56 259 LEU A CA 1
ATOM 2102 C C . LEU A 1 259 ? 20.060 -0.998 -13.845 1.00 95.56 259 LEU A C 1
ATOM 2104 O O . LEU A 1 259 ? 19.822 -1.909 -14.637 1.00 95.56 259 LEU A O 1
ATOM 2108 N N . GLU A 1 260 ? 20.841 -1.160 -12.775 1.00 94.50 260 GLU A N 1
ATOM 2109 C CA . GLU A 1 260 ? 21.469 -2.448 -12.452 1.00 94.50 260 GLU A CA 1
ATOM 2110 C C . GLU A 1 260 ? 20.433 -3.534 -12.156 1.00 94.50 260 GLU A C 1
ATOM 2112 O O . GLU A 1 260 ? 20.556 -4.675 -12.613 1.00 94.50 260 GLU A O 1
ATOM 2117 N N . LEU A 1 261 ? 19.359 -3.171 -11.456 1.00 93.19 261 LEU A N 1
ATOM 2118 C CA . LEU A 1 261 ? 18.270 -4.087 -11.158 1.00 93.19 261 LEU A CA 1
ATOM 2119 C C . LEU A 1 261 ? 17.575 -4.572 -12.440 1.00 93.19 261 LEU A C 1
ATOM 2121 O O . LEU A 1 261 ? 17.398 -5.774 -12.646 1.00 93.19 261 LEU A O 1
ATOM 2125 N N . VAL A 1 262 ? 17.221 -3.646 -13.333 1.00 93.62 262 VAL A N 1
ATOM 2126 C CA . VAL A 1 262 ? 16.570 -3.970 -14.608 1.00 93.62 262 VAL A CA 1
ATOM 2127 C C . VAL A 1 262 ? 17.518 -4.772 -15.504 1.00 93.62 262 VAL A C 1
ATOM 2129 O O . VAL A 1 262 ? 17.104 -5.779 -16.071 1.00 93.62 262 VAL A O 1
ATOM 2132 N N . LYS A 1 263 ? 18.802 -4.402 -15.573 1.00 92.31 263 LYS A N 1
ATOM 2133 C CA . LYS A 1 263 ? 19.839 -5.147 -16.308 1.00 92.31 263 LYS A CA 1
ATOM 2134 C C . LYS A 1 263 ? 19.956 -6.597 -15.843 1.00 92.31 263 LYS A C 1
ATOM 2136 O O . LYS A 1 263 ? 20.148 -7.485 -16.670 1.00 92.31 263 LYS A O 1
ATOM 2141 N N . THR A 1 264 ? 19.845 -6.823 -14.536 1.00 91.31 264 THR A N 1
ATOM 2142 C CA . THR A 1 264 ? 20.005 -8.146 -13.921 1.00 91.31 264 THR A CA 1
ATOM 2143 C C . THR A 1 264 ? 18.765 -9.020 -14.105 1.00 91.31 264 THR A C 1
ATOM 2145 O O . THR A 1 264 ? 18.886 -10.217 -14.364 1.00 91.31 264 THR A O 1
ATOM 2148 N N . HIS A 1 265 ? 17.566 -8.443 -13.986 1.00 90.19 265 HIS A N 1
ATOM 2149 C CA . HIS A 1 265 ? 16.334 -9.225 -13.832 1.00 90.19 265 HIS A CA 1
ATOM 2150 C C . HIS A 1 265 ? 15.338 -9.126 -14.997 1.00 90.19 265 HIS A C 1
ATOM 2152 O O . HIS A 1 265 ? 14.409 -9.934 -15.060 1.00 90.19 265 HIS A O 1
ATOM 2158 N N . VAL A 1 266 ? 15.506 -8.184 -15.929 1.00 91.12 266 VAL A N 1
ATOM 2159 C CA . VAL A 1 266 ? 14.566 -7.958 -17.042 1.00 91.12 266 VAL A CA 1
ATOM 2160 C C . VAL A 1 266 ? 15.219 -8.368 -18.362 1.00 91.12 266 VAL A C 1
ATOM 2162 O O . VAL A 1 266 ? 15.954 -7.603 -18.985 1.00 91.12 266 VAL A O 1
ATOM 2165 N N . LYS A 1 267 ? 14.946 -9.600 -18.804 1.00 88.50 267 LYS A N 1
ATOM 2166 C CA . LYS A 1 267 ? 15.531 -10.185 -20.028 1.00 88.50 267 LYS A CA 1
ATOM 2167 C C . LYS A 1 267 ? 14.990 -9.545 -21.306 1.00 88.50 267 LYS A C 1
ATOM 2169 O O . LYS A 1 267 ? 15.651 -9.560 -22.338 1.00 88.50 267 LYS A O 1
ATOM 2174 N N . GLU A 1 268 ? 13.791 -8.986 -21.223 1.00 86.81 268 GLU A N 1
ATOM 2175 C CA . GLU A 1 268 ? 13.052 -8.337 -22.301 1.00 86.81 268 GLU A CA 1
ATOM 2176 C C . GLU A 1 268 ? 13.642 -6.962 -22.674 1.00 86.81 268 GLU A C 1
ATOM 2178 O O . GLU A 1 268 ? 13.236 -6.364 -23.671 1.00 86.81 268 GLU A O 1
ATOM 2183 N N . LEU A 1 269 ? 14.601 -6.456 -21.889 1.00 89.12 269 LEU A N 1
ATOM 2184 C CA . LEU A 1 269 ? 15.248 -5.168 -22.105 1.00 89.12 269 LEU A CA 1
ATOM 2185 C C . LEU A 1 269 ? 16.180 -5.185 -23.328 1.00 89.12 269 LEU A C 1
ATOM 2187 O O . LEU A 1 269 ? 17.152 -5.944 -23.385 1.00 89.12 269 LEU A O 1
ATOM 2191 N N . LYS A 1 270 ? 15.962 -4.242 -24.251 1.00 91.12 270 LYS A N 1
ATOM 2192 C CA . LYS A 1 270 ? 16.885 -3.949 -25.361 1.00 91.12 270 LYS A CA 1
ATOM 2193 C C . LYS A 1 270 ? 17.831 -2.801 -25.058 1.00 91.12 270 LYS A C 1
ATOM 2195 O O . LYS A 1 270 ? 19.044 -2.988 -25.089 1.00 91.12 270 LYS A O 1
ATOM 2200 N N . CYS A 1 271 ? 17.276 -1.626 -24.775 1.00 89.88 271 CYS A N 1
ATOM 2201 C CA . CYS A 1 271 ? 18.037 -0.432 -24.426 1.00 89.88 271 CYS A CA 1
ATOM 2202 C C . CYS A 1 271 ? 17.307 0.373 -23.347 1.00 89.88 271 CYS A C 1
ATOM 2204 O O . CYS A 1 271 ? 16.101 0.227 -23.140 1.00 89.88 271 CYS A O 1
ATOM 2206 N N . THR A 1 272 ? 18.040 1.266 -22.698 1.00 92.44 272 THR A N 1
ATOM 2207 C CA . THR A 1 272 ? 17.474 2.392 -21.946 1.00 92.44 272 THR A CA 1
ATOM 2208 C C . THR A 1 272 ? 17.348 3.619 -22.853 1.00 92.44 272 THR A C 1
ATOM 2210 O O . THR A 1 272 ? 18.175 3.810 -23.750 1.00 92.44 272 THR A O 1
ATOM 2213 N N . VAL A 1 273 ? 16.320 4.443 -22.629 1.00 91.69 273 VAL A N 1
ATOM 2214 C CA . VAL A 1 273 ? 16.111 5.742 -23.289 1.00 91.69 273 VAL A CA 1
ATOM 2215 C C . VAL A 1 273 ? 16.296 6.845 -22.244 1.00 91.69 273 VAL A C 1
ATOM 2217 O O . VAL A 1 273 ? 15.355 7.161 -21.509 1.00 91.69 273 VAL A O 1
ATOM 2220 N N . PRO A 1 274 ? 17.497 7.435 -22.146 1.00 90.88 274 PRO A N 1
ATOM 2221 C CA . PRO A 1 274 ? 17.764 8.491 -21.183 1.00 90.88 274 PRO A CA 1
ATOM 2222 C C . PRO A 1 274 ? 16.958 9.753 -21.492 1.00 90.88 274 PRO A C 1
ATOM 2224 O O . PRO A 1 274 ? 16.936 10.220 -22.631 1.00 90.88 274 PRO A O 1
ATOM 2227 N N . ILE A 1 275 ? 16.312 10.333 -20.478 1.00 87.50 275 ILE A N 1
ATOM 2228 C CA . ILE A 1 275 ? 15.451 11.519 -20.664 1.00 87.50 275 ILE A CA 1
ATOM 2229 C C . ILE A 1 275 ? 16.162 12.854 -20.400 1.00 87.50 275 ILE A C 1
ATOM 2231 O O . ILE A 1 275 ? 15.620 13.913 -20.730 1.00 87.50 275 ILE A O 1
ATOM 2235 N N . ASP A 1 276 ? 17.368 12.805 -19.836 1.00 88.00 276 ASP A N 1
ATOM 2236 C CA . ASP A 1 276 ? 18.227 13.952 -19.550 1.00 88.00 276 ASP A CA 1
ATOM 2237 C C . ASP A 1 276 ? 19.725 13.563 -19.630 1.00 88.00 276 ASP A C 1
ATOM 2239 O O . ASP A 1 276 ? 20.058 12.373 -19.710 1.00 88.00 276 ASP A O 1
ATOM 2243 N N . PRO A 1 277 ? 20.653 14.543 -19.633 1.00 90.88 277 PRO A N 1
ATOM 2244 C CA . PRO A 1 277 ? 22.087 14.269 -19.750 1.00 90.88 277 PRO A CA 1
ATOM 2245 C C . PRO A 1 277 ? 22.686 13.438 -18.604 1.00 90.88 277 PRO A C 1
ATOM 2247 O O . PRO A 1 277 ? 23.648 12.703 -18.830 1.00 90.88 277 PRO A O 1
ATOM 2250 N N . ILE A 1 278 ? 22.138 13.532 -17.387 1.00 92.00 278 ILE A N 1
ATOM 2251 C CA . ILE A 1 278 ? 22.624 12.771 -16.228 1.00 92.00 278 ILE A CA 1
ATOM 2252 C C . ILE A 1 278 ? 22.273 11.298 -16.423 1.00 92.00 278 ILE A C 1
ATOM 2254 O O . ILE A 1 278 ? 23.149 10.437 -16.313 1.00 92.00 278 ILE A O 1
ATOM 2258 N N . GLN A 1 279 ? 21.023 11.011 -16.795 1.00 93.44 279 GLN A N 1
ATOM 2259 C CA . GLN A 1 279 ? 20.609 9.656 -17.135 1.00 93.44 279 GLN A CA 1
ATOM 2260 C C . GLN A 1 279 ? 21.394 9.095 -18.318 1.00 93.44 279 GLN A C 1
ATOM 2262 O O . GLN A 1 279 ? 21.677 7.898 -18.313 1.00 93.44 279 GLN A O 1
ATOM 2267 N N . LEU A 1 280 ? 21.762 9.915 -19.316 1.00 93.00 280 LEU A N 1
ATOM 2268 C CA . LEU A 1 280 ? 22.565 9.432 -20.445 1.00 93.00 280 LEU A CA 1
ATOM 2269 C C . LEU A 1 280 ? 23.917 8.933 -19.956 1.00 93.00 280 LEU A C 1
ATOM 2271 O O . LEU A 1 280 ? 24.294 7.812 -20.283 1.00 93.00 280 LEU A O 1
ATOM 2275 N N . ARG A 1 281 ? 24.627 9.749 -19.172 1.00 94.69 281 ARG A N 1
ATOM 2276 C CA . ARG A 1 281 ? 25.946 9.379 -18.655 1.00 94.69 281 ARG A CA 1
ATOM 2277 C C . ARG A 1 281 ? 25.879 8.078 -17.856 1.00 94.69 281 ARG A C 1
ATOM 2279 O O . ARG A 1 281 ? 26.619 7.151 -18.155 1.00 94.69 281 ARG A O 1
ATOM 2286 N N . ILE A 1 282 ? 24.940 7.990 -16.913 1.00 96.00 282 ILE A N 1
ATOM 2287 C CA . ILE A 1 282 ? 24.751 6.797 -16.071 1.00 96.00 282 ILE A CA 1
ATOM 2288 C C . ILE A 1 282 ? 24.381 5.573 -16.925 1.00 96.00 282 ILE A C 1
ATOM 2290 O O . ILE A 1 282 ? 24.889 4.476 -16.712 1.00 96.00 282 ILE A O 1
ATOM 2294 N N . SER A 1 283 ? 23.509 5.754 -17.919 1.00 95.12 283 SER A N 1
ATOM 2295 C CA . SER A 1 283 ? 23.115 4.679 -18.834 1.00 95.12 283 SER A CA 1
ATOM 2296 C C . SER A 1 283 ? 24.301 4.161 -19.642 1.00 95.12 283 SER A C 1
ATOM 2298 O O . SER A 1 283 ? 24.477 2.952 -19.750 1.00 95.12 283 SER A O 1
ATOM 2300 N N . LEU A 1 284 ? 25.145 5.057 -20.158 1.00 94.94 284 LEU A N 1
ATOM 2301 C CA . LEU A 1 284 ? 26.358 4.683 -20.882 1.00 94.94 284 LEU A CA 1
ATOM 2302 C C . LEU A 1 284 ? 27.356 3.943 -19.989 1.00 94.94 284 LEU A C 1
ATOM 2304 O O . LEU A 1 284 ? 27.951 2.974 -20.451 1.00 94.94 284 LEU A O 1
ATOM 2308 N N . GLU A 1 285 ? 27.508 4.354 -18.730 1.00 95.94 285 GLU A N 1
ATOM 2309 C CA . GLU A 1 285 ? 28.371 3.672 -17.758 1.00 95.94 285 GLU A CA 1
ATOM 2310 C C . GLU A 1 285 ? 27.884 2.243 -17.456 1.00 95.94 285 GLU A C 1
ATOM 2312 O O . GLU A 1 285 ? 28.685 1.311 -17.442 1.00 95.94 285 GLU A O 1
ATOM 2317 N N . ILE A 1 286 ? 26.575 2.044 -17.268 1.00 94.44 286 ILE A N 1
ATOM 2318 C CA . ILE A 1 286 ? 26.009 0.751 -16.842 1.00 94.44 286 ILE A CA 1
ATOM 2319 C C . ILE A 1 286 ? 25.750 -0.203 -18.018 1.00 94.44 286 ILE A C 1
ATOM 2321 O O . ILE A 1 286 ? 26.020 -1.406 -17.927 1.00 94.44 286 ILE A O 1
ATOM 2325 N N . PHE A 1 287 ? 25.190 0.300 -19.119 1.00 91.19 287 PHE A N 1
ATOM 2326 C CA . PHE A 1 287 ? 24.750 -0.501 -20.267 1.00 91.19 287 PHE A CA 1
ATOM 2327 C C . PHE A 1 287 ? 25.697 -0.438 -21.469 1.00 91.19 287 PHE A C 1
ATOM 2329 O O . PHE A 1 287 ? 25.613 -1.295 -22.352 1.00 91.19 287 PHE A O 1
ATOM 2336 N N . GLY A 1 288 ? 26.585 0.557 -21.527 1.00 92.06 288 GLY A N 1
ATOM 2337 C CA . GLY A 1 288 ? 27.399 0.836 -22.707 1.00 92.06 288 GLY A CA 1
ATOM 2338 C C . GLY A 1 288 ? 26.594 1.432 -23.867 1.00 92.06 288 GLY A C 1
ATOM 2339 O O . GLY A 1 288 ? 25.364 1.543 -23.831 1.00 92.06 288 GLY A O 1
ATOM 2340 N N . MET A 1 289 ? 27.296 1.803 -24.943 1.00 88.81 289 MET A N 1
ATOM 2341 C CA . MET A 1 289 ? 26.682 2.426 -26.126 1.00 88.81 289 MET A CA 1
ATOM 2342 C C . MET A 1 289 ? 25.670 1.520 -26.840 1.00 88.81 289 MET A C 1
ATOM 2344 O O . MET A 1 289 ? 24.668 2.010 -27.344 1.00 88.81 289 MET A O 1
ATOM 2348 N N . GLN A 1 290 ? 25.897 0.202 -26.874 1.00 86.06 290 GLN A N 1
ATOM 2349 C CA . GLN A 1 290 ? 25.042 -0.733 -27.623 1.00 86.06 290 GLN A CA 1
ATOM 2350 C C . GLN A 1 290 ? 23.631 -0.872 -27.035 1.00 86.06 290 GLN A C 1
ATOM 2352 O O . GLN A 1 290 ? 22.689 -1.186 -27.757 1.00 86.06 290 GLN A O 1
ATOM 2357 N N . LYS A 1 291 ? 23.484 -0.644 -25.725 1.00 87.38 291 LYS A N 1
ATOM 2358 C CA . LYS A 1 291 ? 22.214 -0.757 -24.994 1.00 87.38 291 LYS A CA 1
ATOM 2359 C C . LYS A 1 291 ? 21.746 0.582 -24.420 1.00 87.38 291 LYS A C 1
ATOM 2361 O O . LYS A 1 291 ? 20.873 0.617 -23.553 1.00 87.38 291 LYS A O 1
ATOM 2366 N N . THR A 1 292 ? 22.276 1.687 -24.939 1.00 87.25 292 THR A N 1
ATOM 2367 C CA . THR A 1 292 ? 21.840 3.041 -24.589 1.00 87.25 292 THR A CA 1
ATOM 2368 C C . THR A 1 292 ? 21.381 3.758 -25.842 1.00 87.25 292 THR A C 1
ATOM 2370 O O . THR A 1 292 ? 22.164 4.023 -26.750 1.00 87.25 292 THR A O 1
ATOM 2373 N N . CYS A 1 293 ? 20.098 4.093 -25.891 1.00 83.00 293 CYS A N 1
ATOM 2374 C CA . CYS A 1 293 ? 19.540 4.815 -27.014 1.00 83.00 293 CYS A CA 1
ATOM 2375 C C . CYS A 1 293 ? 20.009 6.285 -26.960 1.00 83.00 293 CYS A C 1
ATOM 2377 O O . CYS A 1 293 ? 19.574 7.064 -26.117 1.00 83.00 293 CYS A O 1
ATOM 2379 N N . LEU A 1 294 ? 20.923 6.659 -27.866 1.00 76.31 294 LEU A N 1
ATOM 2380 C CA . LEU A 1 294 ? 21.601 7.970 -27.906 1.00 76.31 294 LEU A CA 1
ATOM 2381 C C . LEU A 1 294 ? 20.716 9.131 -28.382 1.00 76.31 294 LEU A C 1
ATOM 2383 O O . LEU A 1 294 ? 21.201 10.249 -28.557 1.00 76.31 294 LEU A O 1
ATOM 2387 N N . ILE A 1 295 ? 19.430 8.878 -28.618 1.00 65.56 295 ILE A N 1
ATOM 2388 C CA . ILE A 1 295 ? 18.465 9.898 -29.021 1.00 65.56 295 ILE A CA 1
ATOM 2389 C C . ILE A 1 295 ? 18.161 10.774 -27.797 1.00 65.56 295 ILE A C 1
ATOM 2391 O O . ILE A 1 295 ? 17.115 10.665 -27.162 1.00 65.56 295 ILE A O 1
ATOM 2395 N N . LEU A 1 296 ? 19.093 11.662 -27.453 1.00 57.47 296 LEU A N 1
ATOM 2396 C CA . LEU A 1 296 ? 18.816 12.791 -26.582 1.00 57.47 296 LEU A CA 1
ATOM 2397 C C . LEU A 1 296 ? 18.034 13.834 -27.381 1.00 57.47 296 LEU A C 1
ATOM 2399 O O . LEU A 1 296 ? 18.472 14.255 -28.450 1.00 57.47 296 LEU A O 1
ATOM 2403 N N . ARG A 1 297 ? 16.862 14.213 -26.852 1.00 55.19 297 ARG A N 1
ATOM 2404 C CA . ARG A 1 297 ? 15.975 15.313 -27.282 1.00 55.19 297 ARG A CA 1
ATOM 2405 C C . ARG A 1 297 ? 16.565 16.200 -28.383 1.00 55.19 297 ARG A C 1
ATOM 2407 O O . ARG A 1 297 ? 17.301 17.140 -28.100 1.00 55.19 297 ARG A O 1
ATOM 2414 N N . LYS A 1 298 ? 16.169 15.965 -29.637 1.00 42.06 298 LYS A N 1
ATOM 2415 C CA . LYS A 1 298 ? 16.615 16.818 -30.745 1.00 42.06 298 LYS A CA 1
ATOM 2416 C C . LYS A 1 298 ? 15.913 18.177 -30.812 1.00 42.06 298 LYS A C 1
ATOM 2418 O O . LYS A 1 298 ? 16.313 18.973 -31.640 1.00 42.06 298 LYS A O 1
ATOM 2423 N N . ASN A 1 299 ? 14.904 18.466 -29.983 1.00 38.53 299 ASN A N 1
ATOM 2424 C CA . ASN A 1 299 ? 14.268 19.787 -29.886 1.00 38.53 299 ASN A CA 1
ATOM 2425 C C . ASN A 1 299 ? 13.481 19.919 -28.570 1.00 38.53 299 ASN A C 1
ATOM 2427 O O . ASN A 1 299 ? 12.896 18.945 -28.103 1.00 38.53 299 ASN A O 1
ATOM 2431 N N . ASN A 1 300 ? 13.427 21.128 -28.004 1.00 38.06 300 ASN A N 1
ATOM 2432 C CA . ASN A 1 300 ? 12.775 21.508 -26.735 1.00 38.06 300 ASN A CA 1
ATOM 2433 C C . ASN A 1 300 ? 11.253 21.247 -26.630 1.00 38.06 300 ASN A C 1
ATOM 2435 O O . ASN A 1 300 ? 10.627 21.666 -25.659 1.00 38.06 300 ASN A O 1
ATOM 2439 N N . ASN A 1 301 ? 10.646 20.532 -27.575 1.00 41.53 301 ASN A N 1
ATOM 2440 C CA . ASN A 1 301 ? 9.275 20.057 -27.450 1.00 41.53 301 ASN A CA 1
ATOM 2441 C C . ASN A 1 301 ? 9.297 18.656 -26.843 1.00 41.53 301 ASN A C 1
ATOM 2443 O O . ASN A 1 301 ? 9.922 17.748 -27.390 1.00 41.53 301 ASN A O 1
ATOM 2447 N N . LEU A 1 302 ? 8.609 18.476 -25.711 1.00 42.75 302 LEU A N 1
ATOM 2448 C CA . LEU A 1 302 ? 8.263 17.159 -25.180 1.00 42.75 302 LEU A CA 1
ATOM 2449 C C . LEU A 1 302 ? 7.593 16.348 -26.302 1.00 42.75 302 LEU A C 1
ATOM 2451 O O . LEU A 1 302 ? 6.406 16.510 -26.568 1.00 42.75 302 LEU A O 1
ATOM 2455 N N . MET A 1 303 ? 8.356 15.494 -26.988 1.00 47.31 303 MET A N 1
ATOM 2456 C CA . MET A 1 303 ? 7.791 14.445 -27.828 1.00 47.31 303 MET A CA 1
ATOM 2457 C C . MET A 1 303 ? 6.972 13.568 -26.890 1.00 47.31 303 MET A C 1
ATOM 2459 O O . MET A 1 303 ? 7.514 12.868 -26.034 1.00 47.31 303 MET A O 1
ATOM 2463 N N . ASN A 1 304 ? 5.654 13.717 -26.993 1.00 50.41 304 ASN A N 1
ATOM 2464 C CA . ASN A 1 304 ? 4.685 12.978 -26.210 1.00 50.41 304 ASN A CA 1
ATOM 2465 C C . ASN A 1 304 ? 5.001 11.489 -26.345 1.00 50.41 304 ASN A C 1
ATOM 2467 O O . ASN A 1 304 ? 4.951 10.962 -27.457 1.00 50.41 304 ASN A O 1
ATOM 2471 N N . SER A 1 305 ? 5.288 10.813 -25.230 1.00 52.41 305 SER A N 1
ATOM 2472 C CA . SER A 1 305 ? 5.029 9.382 -25.125 1.00 52.41 305 SER A CA 1
ATOM 2473 C C . SER A 1 305 ? 3.577 9.176 -25.556 1.00 52.41 305 SER A C 1
ATOM 2475 O O . SER A 1 305 ? 2.636 9.502 -24.826 1.00 52.41 305 SER A O 1
ATOM 2477 N N . LYS A 1 306 ? 3.378 8.774 -26.814 1.00 58.72 306 LYS A N 1
ATOM 2478 C CA . LYS A 1 306 ? 2.044 8.554 -27.356 1.00 58.72 306 LYS A CA 1
ATOM 2479 C C . LYS A 1 306 ? 1.616 7.182 -26.875 1.00 58.72 306 LYS A C 1
ATOM 2481 O O . LYS A 1 306 ? 2.181 6.166 -27.279 1.00 58.72 306 LYS A O 1
ATOM 2486 N N . VAL A 1 307 ? 0.616 7.172 -26.004 1.00 60.06 307 VAL A N 1
ATOM 2487 C CA . VAL A 1 307 ? -0.169 5.962 -25.790 1.00 60.06 307 VAL A CA 1
ATOM 2488 C C . VAL A 1 307 ? -1.047 5.803 -27.016 1.00 60.06 307 VAL A C 1
ATOM 2490 O O . VAL A 1 307 ? -1.860 6.673 -27.320 1.00 60.06 307 VAL A O 1
ATOM 2493 N N . ASP A 1 308 ? -0.806 4.728 -27.752 1.00 60.19 308 ASP A N 1
ATOM 2494 C CA . ASP A 1 308 ? -1.670 4.306 -28.847 1.00 60.19 308 ASP A CA 1
ATOM 2495 C C . ASP A 1 308 ? -3.024 3.870 -28.261 1.00 60.19 308 ASP A C 1
ATOM 2497 O O . ASP A 1 308 ? -3.065 3.234 -27.208 1.00 60.19 308 ASP A O 1
ATOM 2501 N N . ALA A 1 309 ? -4.133 4.187 -28.932 1.00 57.09 309 ALA A N 1
ATOM 2502 C CA . ALA A 1 309 ? -5.471 3.760 -28.525 1.00 57.09 309 ALA A CA 1
ATOM 2503 C C . ALA A 1 309 ? -5.613 2.227 -28.448 1.00 57.09 309 ALA A C 1
ATOM 2505 O O . ALA A 1 309 ? -6.454 1.728 -27.706 1.00 57.09 309 ALA A O 1
ATOM 2506 N N . LYS A 1 310 ? -4.779 1.473 -29.180 1.00 63.00 310 LYS A N 1
ATOM 2507 C CA . LYS A 1 310 ? -4.736 0.001 -29.126 1.00 63.00 310 LYS A CA 1
ATOM 2508 C C . LYS A 1 310 ? -3.870 -0.551 -27.987 1.00 63.00 310 LYS A C 1
ATOM 2510 O O . LYS A 1 310 ? -3.834 -1.761 -27.780 1.00 63.00 310 LYS A O 1
ATOM 2515 N N . MET A 1 311 ? -3.145 0.304 -27.267 1.00 76.06 311 MET A N 1
ATOM 2516 C CA . MET A 1 311 ? -2.196 -0.115 -26.242 1.00 76.06 311 MET A CA 1
ATOM 2517 C C . MET A 1 311 ? -2.893 -0.320 -24.898 1.00 76.06 311 MET A C 1
ATOM 2519 O O . MET A 1 311 ? -3.244 0.630 -24.197 1.00 76.06 311 MET A O 1
ATOM 2523 N N . ILE A 1 312 ? -3.045 -1.585 -24.523 1.00 84.19 312 ILE A N 1
ATOM 2524 C CA . ILE A 1 312 ? -3.656 -1.980 -23.257 1.00 84.19 312 ILE A CA 1
ATOM 2525 C C . ILE A 1 312 ? -2.605 -1.908 -22.141 1.00 84.19 312 ILE A C 1
ATOM 2527 O O . ILE A 1 312 ? -1.549 -2.532 -22.215 1.00 84.19 312 ILE A O 1
ATOM 2531 N N . GLN A 1 313 ? -2.888 -1.129 -21.099 1.00 89.38 313 GLN A N 1
ATOM 2532 C CA . GLN A 1 313 ? -2.039 -1.029 -19.910 1.00 89.38 313 GLN A CA 1
ATOM 2533 C C . GLN A 1 313 ? -2.368 -2.163 -18.943 1.00 89.38 313 GLN A C 1
ATOM 2535 O O . GLN A 1 313 ? -3.544 -2.418 -18.696 1.00 89.38 313 GLN A O 1
ATOM 2540 N N . ASN A 1 314 ? -1.352 -2.783 -18.336 1.00 88.94 314 ASN A N 1
ATOM 2541 C CA . ASN A 1 314 ? -1.530 -3.899 -17.403 1.00 88.94 314 ASN A CA 1
ATOM 2542 C C . ASN A 1 314 ? -2.375 -5.029 -18.022 1.00 88.94 314 ASN A C 1
ATOM 2544 O O . ASN A 1 314 ? -3.350 -5.488 -17.427 1.00 88.94 314 ASN A O 1
ATOM 2548 N N . TYR A 1 315 ? -2.003 -5.434 -19.240 1.00 91.38 315 TYR A N 1
ATOM 2549 C CA . TYR A 1 315 ? -2.755 -6.360 -20.089 1.00 91.38 315 TYR A CA 1
ATOM 2550 C C . TYR A 1 315 ? -3.285 -7.600 -19.362 1.00 91.38 315 TYR A C 1
ATOM 2552 O O . TYR A 1 315 ? -4.474 -7.894 -19.453 1.00 91.38 315 TYR A O 1
ATOM 2560 N N . TYR A 1 316 ? -2.462 -8.278 -18.564 1.00 90.88 316 TYR A N 1
ATOM 2561 C CA . TYR A 1 316 ? -2.874 -9.505 -17.880 1.00 90.88 316 TYR A CA 1
ATOM 2562 C C . TYR A 1 316 ? -3.985 -9.265 -16.853 1.00 90.88 316 TYR A C 1
ATOM 2564 O O . TYR A 1 316 ? -4.904 -10.070 -16.741 1.00 90.88 316 TYR A O 1
ATOM 2572 N N . VAL A 1 317 ? -3.965 -8.121 -16.159 1.00 89.38 317 VAL A N 1
ATOM 2573 C CA . VAL A 1 317 ? -5.071 -7.724 -15.269 1.00 89.38 317 VAL A CA 1
ATOM 2574 C C . VAL A 1 317 ? -6.327 -7.393 -16.061 1.00 89.38 317 VAL A C 1
ATOM 2576 O O . VAL A 1 317 ? -7.425 -7.694 -15.606 1.00 89.38 317 VAL A O 1
ATOM 2579 N N . THR A 1 318 ? -6.195 -6.797 -17.248 1.00 87.50 318 THR A N 1
ATOM 2580 C CA . THR A 1 318 ? -7.364 -6.471 -18.085 1.00 87.50 318 THR A CA 1
ATOM 2581 C C . THR A 1 318 ? -8.071 -7.695 -18.664 1.00 87.50 318 THR A C 1
ATOM 2583 O O . THR A 1 318 ? -9.199 -7.580 -19.139 1.00 87.50 318 THR A O 1
ATOM 2586 N N . CYS A 1 319 ? -7.437 -8.866 -18.597 1.00 86.88 319 CYS A N 1
ATOM 2587 C CA . CYS A 1 319 ? -8.039 -10.142 -18.965 1.00 86.88 319 CYS A CA 1
ATOM 2588 C C . CYS A 1 319 ? -8.827 -10.803 -17.816 1.00 86.88 319 CYS A C 1
ATOM 2590 O O . CYS A 1 319 ? -9.475 -11.820 -18.048 1.00 86.88 319 CYS A O 1
ATOM 2592 N N . LEU A 1 320 ? -8.781 -10.261 -16.590 1.00 84.94 320 LEU A N 1
ATOM 2593 C CA . LEU A 1 320 ? -9.576 -10.754 -15.456 1.00 84.94 320 LEU A CA 1
ATOM 2594 C C . LEU A 1 320 ? -11.057 -10.336 -15.571 1.00 84.94 320 LEU A C 1
ATOM 2596 O O . LEU A 1 320 ? -11.362 -9.400 -16.309 1.00 84.94 320 LEU A O 1
ATOM 2600 N N . PRO A 1 321 ? -11.992 -10.955 -14.823 1.00 82.31 321 PRO A N 1
ATOM 2601 C CA . PRO A 1 321 ? -13.374 -10.476 -14.736 1.00 82.31 321 PRO A CA 1
ATOM 2602 C C . PRO A 1 321 ? -13.458 -8.988 -14.360 1.00 82.31 321 PRO A C 1
ATOM 2604 O O . PRO A 1 321 ? -12.655 -8.489 -13.565 1.00 82.31 321 PRO A O 1
ATOM 2607 N N . TYR A 1 322 ? -14.412 -8.267 -14.951 1.00 72.06 322 TYR A N 1
ATOM 2608 C CA . TYR A 1 322 ? -14.519 -6.805 -14.852 1.00 72.06 322 TYR A CA 1
ATOM 2609 C C . TYR A 1 322 ? -14.658 -6.310 -13.403 1.00 72.06 322 TYR A C 1
ATOM 2611 O O . TYR A 1 322 ? -14.101 -5.274 -13.034 1.00 72.06 322 TYR A O 1
ATOM 2619 N N . GLU A 1 323 ? -15.342 -7.090 -12.571 1.00 70.75 323 GLU A N 1
ATOM 2620 C CA . GLU A 1 323 ? -15.580 -6.843 -11.150 1.00 70.75 323 GLU A CA 1
ATOM 2621 C C . GLU A 1 323 ? -14.263 -6.737 -10.372 1.00 70.75 323 GLU A C 1
ATOM 2623 O O . GLU A 1 323 ? -14.110 -5.871 -9.511 1.00 70.75 323 GLU A O 1
ATOM 2628 N N . VAL A 1 324 ? -13.276 -7.563 -10.737 1.00 71.25 324 VAL A N 1
ATOM 2629 C CA . VAL A 1 324 ? -11.933 -7.529 -10.150 1.00 71.25 324 VAL A CA 1
ATOM 2630 C C . VAL A 1 324 ? -11.161 -6.322 -10.666 1.00 71.25 324 VAL A C 1
ATOM 2632 O O . VAL A 1 324 ? -10.398 -5.719 -9.924 1.00 71.25 324 VAL A O 1
ATOM 2635 N N . GLN A 1 325 ? -11.354 -5.924 -11.924 1.00 71.75 325 GLN A N 1
ATOM 2636 C CA . GLN A 1 325 ? -10.582 -4.833 -12.515 1.00 71.75 325 GLN A CA 1
ATOM 2637 C C . GLN A 1 325 ? -10.918 -3.470 -11.906 1.00 71.75 325 GLN A C 1
ATOM 2639 O O . GLN A 1 325 ? -10.007 -2.687 -11.635 1.00 71.75 325 GLN A O 1
ATOM 2644 N N . PHE A 1 326 ? -12.202 -3.144 -11.730 1.00 70.00 326 PHE A N 1
ATOM 2645 C CA . PHE A 1 326 ? -12.635 -1.772 -11.424 1.00 70.00 326 PHE A CA 1
ATOM 2646 C C . PHE A 1 326 ? -12.173 -1.269 -10.045 1.00 70.00 326 PHE A C 1
ATOM 2648 O O . PHE A 1 326 ? -11.984 -0.071 -9.852 1.00 70.00 326 PHE A O 1
ATOM 2655 N N . ILE A 1 327 ? -11.913 -2.181 -9.110 1.00 80.81 327 ILE A N 1
ATOM 2656 C CA . ILE A 1 327 ? -11.592 -1.865 -7.711 1.00 80.81 327 ILE A CA 1
ATOM 2657 C C . ILE A 1 327 ? -10.086 -1.743 -7.419 1.00 80.81 327 ILE A C 1
ATOM 2659 O O . ILE A 1 327 ? -9.707 -1.440 -6.286 1.00 80.81 327 ILE A O 1
ATOM 2663 N N . LEU A 1 328 ? -9.212 -1.989 -8.406 1.00 88.38 328 LEU A N 1
ATOM 2664 C CA . LEU A 1 328 ? -7.758 -1.986 -8.204 1.00 88.38 328 LEU A CA 1
ATOM 2665 C C . LEU A 1 328 ? -7.136 -0.610 -8.437 1.00 88.38 328 LEU A C 1
ATOM 2667 O O . LEU A 1 328 ? -7.308 0.003 -9.498 1.00 88.38 328 LEU A O 1
ATOM 2671 N N . SER A 1 329 ? -6.313 -0.184 -7.478 1.00 87.69 329 SER A N 1
ATOM 2672 C CA . SER A 1 329 ? -5.428 0.975 -7.626 1.00 87.69 329 SER A CA 1
ATOM 2673 C C . SER A 1 329 ? -4.372 0.761 -8.719 1.00 87.69 329 SER A C 1
ATOM 2675 O O . SER A 1 329 ? -4.106 -0.368 -9.134 1.00 87.69 329 SER A O 1
ATOM 2677 N N . GLU A 1 330 ? -3.701 1.831 -9.163 1.00 86.56 330 GLU A N 1
ATOM 2678 C CA . GLU A 1 330 ? -2.607 1.718 -10.144 1.00 86.56 330 GLU A CA 1
ATOM 2679 C C . GLU A 1 330 ? -1.496 0.766 -9.676 1.00 86.56 330 GLU A C 1
ATOM 2681 O O . GLU A 1 330 ? -1.035 -0.073 -10.453 1.00 86.56 330 GLU A O 1
ATOM 2686 N N . ARG A 1 331 ? -1.099 0.845 -8.397 1.00 88.31 331 ARG A N 1
ATOM 2687 C CA . ARG A 1 331 ? -0.080 -0.053 -7.838 1.00 88.31 331 ARG A CA 1
ATOM 2688 C C . ARG A 1 331 ? -0.592 -1.488 -7.744 1.00 88.31 331 ARG A C 1
ATOM 2690 O O . ARG A 1 331 ? 0.152 -2.404 -8.066 1.00 88.31 331 ARG A O 1
ATOM 2697 N N . GLN A 1 332 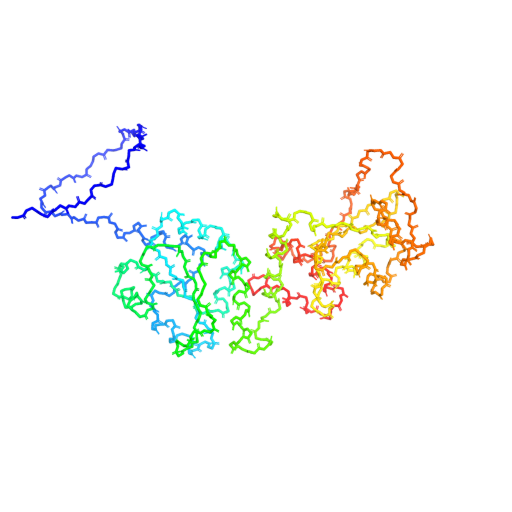? -1.846 -1.710 -7.349 1.00 90.38 332 GLN A N 1
ATOM 2698 C CA . GLN A 1 332 ? -2.404 -3.064 -7.345 1.00 90.38 332 GLN A CA 1
ATOM 2699 C C . GLN A 1 332 ? -2.458 -3.651 -8.753 1.00 90.38 332 GLN A C 1
ATOM 2701 O O . GLN A 1 332 ? -2.070 -4.797 -8.934 1.00 90.38 332 GLN A O 1
ATOM 2706 N N . ARG A 1 333 ? -2.855 -2.868 -9.763 1.00 91.31 333 ARG A N 1
ATOM 2707 C CA . ARG A 1 333 ? -2.828 -3.311 -11.165 1.00 91.31 333 ARG A CA 1
ATOM 2708 C C . ARG A 1 333 ? -1.419 -3.692 -11.602 1.00 91.31 333 ARG A C 1
ATOM 2710 O O . ARG A 1 333 ? -1.261 -4.737 -12.218 1.00 91.31 333 ARG A O 1
ATOM 2717 N N . LEU A 1 334 ? -0.410 -2.897 -11.243 1.00 92.50 334 LEU A N 1
ATOM 2718 C CA . LEU A 1 334 ? 0.994 -3.224 -11.496 1.00 92.50 334 LEU A CA 1
ATOM 2719 C C . LEU A 1 334 ? 1.380 -4.577 -10.878 1.00 92.50 334 LEU A C 1
ATOM 2721 O O . LEU A 1 334 ? 1.897 -5.447 -11.577 1.00 92.50 334 LEU A O 1
ATOM 2725 N N . LEU A 1 335 ? 1.128 -4.744 -9.577 1.00 92.81 335 LEU A N 1
ATOM 2726 C CA . LEU A 1 335 ? 1.527 -5.936 -8.828 1.00 92.81 335 LEU A CA 1
ATOM 2727 C C . LEU A 1 335 ? 0.775 -7.179 -9.310 1.00 92.81 335 LEU A C 1
ATOM 2729 O O . LEU A 1 335 ? 1.399 -8.197 -9.580 1.00 92.81 335 LEU A O 1
ATOM 2733 N N . VAL A 1 336 ? -0.545 -7.094 -9.488 1.00 93.00 336 VAL A N 1
ATOM 2734 C CA . VAL A 1 336 ? -1.353 -8.215 -9.981 1.00 93.00 336 VAL A CA 1
ATOM 2735 C C . VAL A 1 336 ? -0.950 -8.576 -11.415 1.00 93.00 336 VAL A C 1
ATOM 2737 O O . VAL A 1 336 ? -0.783 -9.752 -11.717 1.00 93.00 336 VAL A O 1
ATOM 2740 N N . ASN A 1 337 ? -0.702 -7.595 -12.289 1.00 93.50 337 ASN A N 1
ATOM 2741 C CA . ASN A 1 337 ? -0.263 -7.849 -13.667 1.00 93.50 337 ASN A CA 1
ATOM 2742 C C . ASN A 1 337 ? 1.095 -8.556 -13.725 1.00 93.50 337 ASN A C 1
ATOM 2744 O O . ASN A 1 337 ? 1.312 -9.411 -14.583 1.00 93.50 337 ASN A O 1
ATOM 2748 N N . ALA A 1 338 ? 2.006 -8.200 -12.820 1.00 93.12 338 ALA A N 1
ATOM 2749 C CA . ALA A 1 338 ? 3.276 -8.894 -12.674 1.00 93.12 338 ALA A CA 1
ATOM 2750 C C . ALA A 1 338 ? 3.082 -10.317 -12.124 1.00 93.12 338 ALA A C 1
ATOM 2752 O O . ALA A 1 338 ? 3.606 -11.274 -12.694 1.00 93.12 338 ALA A O 1
ATOM 2753 N N . ALA A 1 339 ? 2.282 -10.459 -11.065 1.00 93.12 339 ALA A N 1
ATOM 2754 C CA . ALA A 1 339 ? 2.072 -11.716 -10.357 1.00 93.12 339 ALA A CA 1
ATOM 2755 C C . ALA A 1 339 ? 1.336 -12.777 -11.186 1.00 93.12 339 ALA A C 1
ATOM 2757 O O . ALA A 1 339 ? 1.681 -13.948 -11.075 1.00 93.12 339 ALA A O 1
ATOM 2758 N N . ILE A 1 340 ? 0.385 -12.394 -12.048 1.00 92.50 340 ILE A N 1
ATOM 2759 C CA . ILE A 1 340 ? -0.292 -13.331 -12.968 1.00 92.50 340 ILE A CA 1
ATOM 2760 C C . ILE A 1 340 ? 0.721 -14.054 -13.866 1.00 92.50 340 ILE A C 1
ATOM 2762 O O . ILE A 1 340 ? 0.545 -15.224 -14.187 1.00 92.50 340 ILE A O 1
ATOM 2766 N N . VAL A 1 341 ? 1.784 -13.359 -14.276 1.00 90.06 341 VAL A N 1
ATOM 2767 C CA . VAL A 1 341 ? 2.814 -13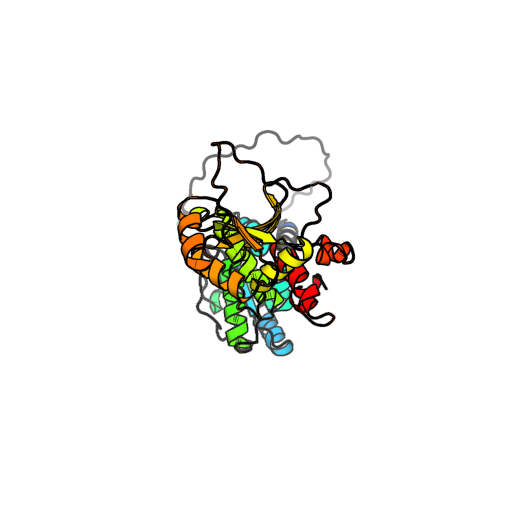.922 -15.160 1.00 90.06 341 VAL A CA 1
ATOM 2768 C C . VAL A 1 341 ? 3.885 -14.670 -14.369 1.00 90.06 341 VAL A C 1
ATOM 2770 O O . VAL A 1 341 ? 4.482 -15.613 -14.884 1.00 90.06 341 VAL A O 1
ATOM 2773 N N . SER A 1 342 ? 4.191 -14.221 -13.150 1.00 87.12 342 SER A N 1
ATOM 2774 C CA . SER A 1 342 ? 5.358 -14.689 -12.395 1.00 87.12 342 SER A CA 1
ATOM 2775 C C . SER A 1 342 ? 5.067 -15.765 -11.360 1.00 87.12 342 SER A C 1
ATOM 2777 O O . SER A 1 342 ? 5.986 -16.496 -10.991 1.00 87.12 342 SER A O 1
ATOM 2779 N N . ARG A 1 343 ? 3.832 -15.850 -10.863 1.00 87.38 343 ARG A N 1
ATOM 2780 C CA . ARG A 1 343 ? 3.441 -16.775 -9.798 1.00 87.38 343 ARG A CA 1
ATOM 2781 C C . ARG A 1 343 ? 2.581 -17.904 -10.349 1.00 87.38 343 ARG A C 1
ATOM 2783 O O . ARG A 1 343 ? 1.905 -17.760 -11.364 1.00 87.38 343 ARG A O 1
ATOM 2790 N N . ALA A 1 344 ? 2.610 -19.047 -9.672 1.00 77.06 344 ALA A N 1
ATOM 2791 C CA . ALA A 1 344 ? 1.837 -20.206 -10.091 1.00 77.06 344 ALA A CA 1
ATOM 2792 C C . ALA A 1 344 ? 0.375 -20.081 -9.632 1.00 77.06 344 ALA A C 1
ATOM 2794 O O . ALA A 1 344 ? 0.099 -19.785 -8.468 1.00 77.06 344 ALA A O 1
ATOM 2795 N N . GLY A 1 345 ? -0.561 -20.363 -10.540 1.00 82.94 345 GLY A N 1
ATOM 2796 C CA . GLY A 1 345 ? -1.992 -20.412 -10.239 1.00 82.94 345 GLY A CA 1
ATOM 2797 C C . GLY A 1 345 ? -2.537 -19.097 -9.672 1.00 82.94 345 GLY A C 1
ATOM 2798 O O . GLY A 1 345 ? -2.316 -18.023 -10.224 1.00 82.94 345 GLY A O 1
ATOM 2799 N N . ASP A 1 346 ? -3.250 -19.190 -8.551 1.00 84.81 346 ASP A N 1
ATOM 2800 C CA . ASP A 1 346 ? -3.998 -18.081 -7.946 1.00 84.81 346 ASP A CA 1
ATOM 2801 C C . ASP A 1 346 ? -3.205 -17.253 -6.915 1.00 84.81 346 ASP A C 1
ATOM 2803 O O . ASP A 1 346 ? -3.773 -16.404 -6.231 1.00 84.81 346 ASP A O 1
ATOM 2807 N N . GLN A 1 347 ? -1.887 -17.443 -6.810 1.00 85.75 347 GLN A N 1
ATOM 2808 C CA . GLN A 1 347 ? -1.028 -16.741 -5.837 1.00 85.75 347 GLN A CA 1
ATOM 2809 C C . GLN A 1 347 ? -0.980 -15.210 -6.013 1.00 85.75 347 GLN A C 1
ATOM 2811 O O . GLN A 1 347 ? -0.537 -14.480 -5.127 1.00 85.75 347 GLN A O 1
ATOM 2816 N N . TRP A 1 348 ? -1.440 -14.682 -7.146 1.00 88.69 348 TRP A N 1
ATOM 2817 C CA . TRP A 1 348 ? -1.617 -13.241 -7.335 1.00 88.69 348 TRP A CA 1
ATOM 2818 C C . TRP A 1 348 ? -2.744 -12.666 -6.454 1.00 88.69 348 TRP A C 1
ATOM 2820 O O . TRP A 1 348 ? -2.724 -11.474 -6.143 1.00 88.69 348 TRP A O 1
ATOM 2830 N N . LYS A 1 349 ? -3.695 -13.496 -5.993 1.00 89.81 349 LYS A N 1
ATOM 2831 C CA . LYS A 1 349 ? -4.780 -13.088 -5.081 1.00 89.81 349 LYS A CA 1
ATOM 2832 C C . LYS A 1 349 ? -4.267 -12.680 -3.698 1.00 89.81 349 LYS A C 1
ATOM 2834 O O . LYS A 1 349 ? -4.966 -11.970 -2.977 1.00 89.81 349 LYS A O 1
ATOM 2839 N N . ASP A 1 350 ? -3.036 -13.045 -3.335 1.00 89.38 350 ASP A N 1
ATOM 2840 C CA . ASP A 1 350 ? -2.417 -12.635 -2.068 1.00 89.38 350 ASP A CA 1
ATOM 2841 C C . ASP A 1 350 ? -2.105 -11.135 -1.990 1.00 89.38 350 ASP A C 1
ATOM 2843 O O . ASP A 1 350 ? -1.969 -10.591 -0.894 1.00 89.38 350 ASP A O 1
ATOM 2847 N N . ILE A 1 351 ? -2.100 -10.448 -3.138 1.00 90.00 351 ILE A N 1
ATOM 2848 C CA . ILE A 1 351 ? -1.986 -8.986 -3.257 1.00 90.00 351 ILE A CA 1
ATOM 2849 C C . ILE A 1 351 ? -3.334 -8.290 -2.982 1.00 90.00 351 ILE A C 1
ATOM 2851 O O . ILE A 1 351 ? -3.379 -7.092 -2.677 1.00 90.00 351 ILE A O 1
ATOM 2855 N N . LEU A 1 352 ? -4.443 -9.027 -3.083 1.00 90.81 352 LEU A N 1
ATOM 2856 C CA . LEU A 1 352 ? -5.796 -8.516 -2.901 1.00 90.81 352 LEU A CA 1
ATOM 2857 C C . LEU A 1 352 ? -6.254 -8.657 -1.451 1.00 90.81 352 LEU A C 1
ATOM 2859 O O . LEU A 1 352 ? -5.999 -9.679 -0.798 1.00 90.81 352 LEU A O 1
ATOM 2863 N N . SER A 1 353 ? -6.956 -7.634 -0.959 1.00 91.38 353 SER A N 1
ATOM 2864 C CA . SER A 1 353 ? -7.633 -7.713 0.335 1.00 91.38 353 SER A CA 1
ATOM 2865 C C . SER A 1 353 ? -8.807 -8.701 0.274 1.00 91.38 353 SER A C 1
ATOM 2867 O O . SER A 1 353 ? -9.294 -9.000 -0.818 1.00 91.38 353 SER A O 1
ATOM 2869 N N . PRO A 1 354 ? -9.279 -9.243 1.411 1.00 90.81 354 PRO A N 1
ATOM 2870 C CA . PRO A 1 354 ? -10.390 -10.194 1.422 1.00 90.81 354 PRO A CA 1
ATOM 2871 C C . PRO A 1 354 ? -11.657 -9.733 0.687 1.00 90.81 354 PRO A C 1
ATOM 2873 O O . PRO A 1 354 ? -12.288 -10.561 0.042 1.00 90.81 354 PRO A O 1
ATOM 2876 N N . ARG A 1 355 ? -12.017 -8.442 0.727 1.00 87.69 355 ARG A N 1
ATOM 2877 C CA . ARG A 1 355 ? -13.176 -7.896 -0.011 1.00 87.69 355 ARG A CA 1
ATOM 2878 C C . ARG A 1 355 ? -12.957 -7.804 -1.522 1.00 87.69 355 ARG A C 1
ATOM 2880 O O . ARG A 1 355 ? -13.926 -7.634 -2.251 1.00 87.69 355 ARG A O 1
ATOM 2887 N N . GLN A 1 356 ? -11.709 -7.858 -1.985 1.00 86.75 356 GLN A N 1
ATOM 2888 C CA . GLN A 1 356 ? -11.355 -7.776 -3.405 1.00 86.75 356 GLN A CA 1
ATOM 2889 C C . GLN A 1 356 ? -11.243 -9.154 -4.085 1.00 86.75 356 GLN A C 1
ATOM 2891 O O . GLN A 1 356 ? -11.042 -9.193 -5.298 1.00 86.75 356 GLN A O 1
ATOM 2896 N N . ARG A 1 357 ? -11.287 -10.256 -3.323 1.00 85.25 357 ARG A N 1
ATOM 2897 C CA . ARG A 1 357 ? -11.052 -11.626 -3.812 1.00 85.25 357 ARG A CA 1
ATOM 2898 C C . ARG A 1 357 ? -12.299 -12.321 -4.331 1.00 85.25 357 ARG A C 1
ATOM 2900 O O . ARG A 1 357 ? -13.398 -12.020 -3.818 1.00 85.25 357 ARG A O 1
#

Solvent-accessible surface area (backbone atoms only — not comparable to full-atom values): 20522 Å² total; per-residue (Å²): 135,89,83,88,77,88,83,78,88,80,84,85,80,86,83,81,87,82,85,94,81,81,85,90,86,84,88,84,91,74,93,72,92,74,77,89,54,70,67,67,58,58,60,47,55,63,67,49,32,81,51,87,61,33,70,37,69,72,58,32,29,52,50,10,61,74,69,76,27,42,31,39,38,38,37,37,48,50,77,81,35,70,69,51,46,49,42,23,58,61,33,36,53,38,65,69,57,24,49,45,43,62,73,62,26,31,42,25,46,37,40,37,67,33,89,42,73,54,18,39,51,50,30,67,73,68,66,56,71,50,76,67,77,56,35,60,44,37,25,40,54,84,66,48,70,69,56,84,80,58,69,78,71,75,44,43,34,58,53,38,51,50,50,46,53,41,29,25,68,75,59,36,87,82,40,46,57,61,21,57,55,52,49,31,51,49,42,43,52,55,47,40,58,71,75,41,51,91,35,53,45,78,50,36,34,32,25,89,42,44,60,61,33,44,26,47,60,28,38,41,41,31,72,96,55,71,42,41,61,58,56,45,73,42,59,34,37,56,96,88,39,38,19,31,38,37,35,30,38,37,82,85,47,42,68,69,58,49,50,53,50,42,70,74,70,30,85,51,59,61,28,40,46,36,90,47,75,68,47,38,53,52,37,38,73,75,55,30,71,91,26,29,49,82,74,59,80,90,53,100,63,84,77,69,68,47,66,53,95,86,63,68,70,50,46,66,40,68,72,48,63,66,81,58,48,77,77,51,50,71,51,52,38,39,42,39,20,11,26,62,76,72,39,73,81,71,60,33,56,53,62,42,50,82,91,64,105

Nearest PDB structures (foldseek):
  7aye-assembly1_B  TM=7.092E-01  e=1.843E-03  Shigella dysenteriae Sd197
  6sgw-assembly1_G  TM=3.100E-01  e=5.308E-01  Mycolicibacterium smegmatis MC2 155
  8ejy-assembly1_A  TM=3.291E-01  e=1.773E+00  Planobispora rosea
  8ejz-assembly1_A  TM=3.092E-01  e=1.364E+00  Planobispora rosea

Foldseek 3Di:
DDDDDDDDDDDDDDDDDDDPDDDDDDDDDDDDPPPPPVPVQVVLVCLQANAPADAAPLVQLVVCVVVVAKAKEKEDQGRPDPLSNLCSCAARNPNVLSLCCRVRHSHHYAHLCCPDVRNVVVCVVVVDDNDDHMWIWIAHSVRDTQDDTDDDPNHNLSVLVVSLSSQCSSVNVCSDFPLSVLVSLLSVLVCCVVPVVVQKDKWKFFFPDQLLQLLQLLLCCHVVNVNAFWNAWDWFDDPNTTMIMIIGGCVRPNPLNSLVSCVVRPPRTQAIEQADPVSQVSRCVRPNPRRYDPPHDPDPDPPDRDDDPPDDTLVVLVPDPPLLNPPDDRSLSSQLSNCVVVDPDPVNCSSPDPVSD

Secondary structure (DSSP, 8-state):
-PPPPPPP-------------S--------S----TTHHHHHHTTTTTTT---BS-HHHHHHHHHHHT--EEEEEES-TT-HHHHHHIIIIIT-HHHHHHHHHHSEEEEEETT--SHHHHHHHHHH---SSSS-EEEEE-TT--BSS--EE---SHHHHHHHHHHHHHHHH-TT-S-HHHHHHHHHHHHHHHHHH-GGGEEEEEEEES-HHHHHHHHHGGGSGGGT---EEEEEEEEETTEEEEEEEEETTTS-HHHHHHHHHHH-TTEEEE--SSHHHHHHHHHHH-GGGB-----SSSS-------TT--TTHHHHTS-HHHHHT--HHHHHHHHHHHHHSSTTGGGGGS-GGG-

Organism: NCBI:txid31354

Mean predicted aligned error: 10.77 Å